Protein AF-A0A5B8VH97-F1 (afdb_monomer)

Organism: NCBI:txid496057

Sequence (215 aa):
MSYLKAANVSCYEQDWLDYIYRGSPEMQNTLTVADAFTDNMASQAASRGINLQYCMAMPRYFLQGLKYNNLTTIRTSDDRFKNNKWFKFLFTSQLAYETGTMPWSDVFKSTEMGNMVFSVLSAGPVGTGDAIGKENKGNILMAARKDGQIVRPDVPILPLDQSYLSMAAGDSKPVLGYTYTHTATGNITTDYLYAFCDDTHTVRDFSFKPTELGQ

Foldseek 3Di:
DVVCLVVVAQEDEDEPLVVVCVVDVCNVVPVCPSLCVVVVVLVVCVVSNHAYEYYPDDLVCLQSCLVHPRPAEYEQFDEEADPLTLVSQQASQVSQVVSRYQYDPHEYALVPLVLLVLRLLSQDDYHHPDDVPRHPPVSVVVQADPVGHGNGAPHHFHWDPVLVVCVVVVHQAWTKTKTWHADPVNPDIDIDIDTDGSDPPDDDDDDDDPVSVVD

Mean predicted aligned error: 4.23 Å

pLDDT: mean 93.39, std 6.73, range [61.75, 98.69]

Structure (mmCIF, N/CA/C/O backbone):
data_AF-A0A5B8VH97-F1
#
_entry.id   AF-A0A5B8VH97-F1
#
loop_
_atom_site.group_PDB
_atom_site.id
_atom_site.type_symbol
_atom_site.label_atom_id
_atom_site.label_alt_id
_atom_site.label_comp_id
_atom_site.label_asym_id
_atom_site.label_entity_id
_atom_site.label_seq_id
_atom_site.pdbx_PDB_ins_code
_atom_site.Cartn_x
_atom_site.Cartn_y
_atom_site.Cartn_z
_atom_site.occupancy
_atom_site.B_iso_or_equiv
_atom_site.auth_seq_id
_atom_site.auth_comp_id
_atom_site.auth_asym_id
_atom_site.auth_atom_id
_atom_site.pdbx_PDB_model_num
ATOM 1 N N . MET A 1 1 ? 12.585 -16.372 -11.529 1.00 93.06 1 MET A N 1
ATOM 2 C CA . MET A 1 1 ? 11.273 -16.841 -11.021 1.00 93.06 1 MET A CA 1
ATOM 3 C C . MET A 1 1 ? 11.175 -18.353 -10.785 1.00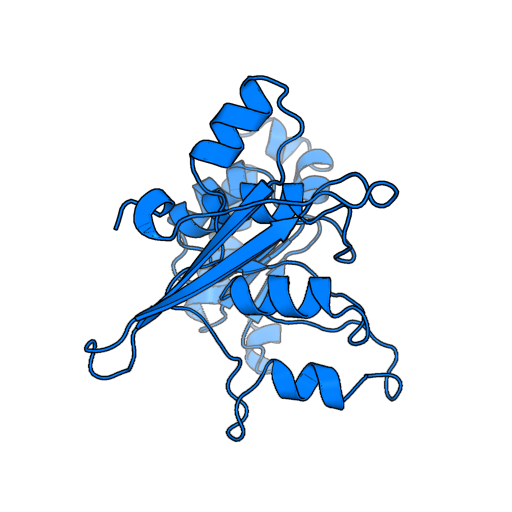 93.06 1 MET A C 1
ATOM 5 O O . MET A 1 1 ? 10.553 -18.729 -9.802 1.00 93.06 1 MET A O 1
ATOM 9 N N . SER A 1 2 ? 11.782 -19.240 -11.594 1.00 95.31 2 SER A N 1
ATOM 10 C CA . SER A 1 2 ? 11.697 -20.703 -11.356 1.00 95.31 2 SER A CA 1
ATOM 11 C C . SER A 1 2 ? 12.211 -21.143 -9.977 1.00 95.31 2 SER A C 1
ATOM 13 O O . SER A 1 2 ? 11.559 -21.949 -9.325 1.00 95.31 2 SER A O 1
ATOM 15 N N . TYR A 1 3 ? 13.321 -20.561 -9.506 1.00 96.94 3 TYR A N 1
ATOM 16 C CA . TYR A 1 3 ? 13.844 -20.794 -8.154 1.00 96.94 3 TYR A CA 1
ATOM 17 C C . TYR A 1 3 ? 12.820 -20.443 -7.061 1.00 96.94 3 TYR A C 1
ATOM 19 O O . TYR A 1 3 ? 12.531 -21.267 -6.202 1.00 96.94 3 TYR A O 1
ATOM 27 N N . LEU A 1 4 ? 12.204 -19.257 -7.144 1.00 97.31 4 LEU A N 1
ATOM 28 C CA . LEU A 1 4 ? 11.188 -18.816 -6.181 1.00 97.31 4 LEU A CA 1
ATOM 29 C C . LEU A 1 4 ? 9.974 -19.751 -6.172 1.00 97.31 4 LEU A C 1
ATOM 31 O O . LEU A 1 4 ? 9.477 -20.109 -5.108 1.00 97.31 4 LEU A O 1
ATOM 35 N N . LYS A 1 5 ? 9.535 -20.211 -7.351 1.00 96.50 5 LYS A N 1
ATOM 36 C CA . LYS A 1 5 ? 8.435 -21.175 -7.442 1.00 96.50 5 LYS A CA 1
ATOM 37 C C . LYS A 1 5 ? 8.788 -22.516 -6.798 1.00 96.50 5 LYS A C 1
ATOM 39 O O . LYS A 1 5 ? 7.967 -23.055 -6.066 1.00 96.50 5 LYS A O 1
ATOM 44 N N . ALA A 1 6 ? 9.991 -23.034 -7.045 1.00 97.88 6 ALA A N 1
ATOM 45 C CA . ALA A 1 6 ? 10.462 -24.273 -6.422 1.00 97.88 6 ALA A CA 1
ATOM 46 C C . ALA A 1 6 ? 10.550 -24.157 -4.888 1.00 97.88 6 ALA A C 1
ATOM 48 O O . ALA A 1 6 ? 10.342 -25.140 -4.186 1.00 97.88 6 ALA A O 1
ATOM 49 N N . ALA A 1 7 ? 10.794 -22.947 -4.376 1.00 97.94 7 ALA A N 1
ATOM 50 C CA . ALA A 1 7 ? 10.789 -22.628 -2.952 1.00 97.94 7 ALA A CA 1
ATOM 51 C C . ALA A 1 7 ? 9.390 -22.297 -2.380 1.00 97.94 7 ALA A C 1
ATOM 53 O O . ALA A 1 7 ? 9.296 -21.864 -1.236 1.00 97.94 7 ALA A O 1
ATOM 54 N N . ASN A 1 8 ? 8.307 -22.490 -3.144 1.00 97.69 8 ASN A N 1
ATOM 55 C CA . ASN A 1 8 ? 6.923 -22.192 -2.743 1.00 97.69 8 ASN A CA 1
ATOM 56 C C . ASN A 1 8 ? 6.663 -20.727 -2.343 1.00 97.69 8 ASN A C 1
ATOM 58 O O . ASN A 1 8 ? 5.776 -20.441 -1.540 1.00 97.69 8 ASN A O 1
ATOM 62 N N . VAL A 1 9 ? 7.403 -19.784 -2.926 1.00 97.69 9 VAL A N 1
ATOM 63 C CA . VAL A 1 9 ? 7.144 -18.352 -2.741 1.00 97.69 9 VAL A CA 1
ATOM 64 C C . VAL A 1 9 ? 5.799 -17.986 -3.375 1.00 97.69 9 VAL A C 1
ATOM 66 O O . VAL A 1 9 ? 5.568 -18.275 -4.550 1.00 97.69 9 VAL A O 1
ATOM 69 N N . SER A 1 10 ? 4.919 -17.342 -2.605 1.00 96.75 10 SER A N 1
ATOM 70 C CA . SER A 1 10 ? 3.595 -16.881 -3.053 1.00 96.75 10 SER A CA 1
ATOM 71 C C . SER A 1 10 ? 3.590 -15.429 -3.535 1.00 96.75 10 SER A C 1
ATOM 73 O O . SER A 1 10 ? 2.790 -15.070 -4.396 1.00 96.75 10 SER A O 1
ATOM 75 N N . CYS A 1 11 ? 4.491 -14.601 -3.005 1.00 97.56 11 CYS A N 1
ATOM 76 C CA . CYS A 1 11 ? 4.635 -13.195 -3.356 1.00 97.56 11 CYS A CA 1
ATOM 77 C C . CYS A 1 11 ? 6.118 -12.826 -3.461 1.00 97.56 11 CYS A C 1
ATOM 79 O O . CYS A 1 11 ? 6.921 -13.248 -2.628 1.00 97.56 11 CYS A O 1
ATOM 81 N N . TYR A 1 12 ? 6.475 -12.049 -4.478 1.00 97.81 12 TYR A N 1
ATOM 82 C CA . TYR A 1 12 ? 7.802 -11.472 -4.650 1.00 97.81 12 TYR A CA 1
ATOM 83 C C . TYR A 1 12 ? 7.724 -9.955 -4.513 1.00 97.81 12 TYR A C 1
ATOM 85 O O . TYR A 1 12 ? 7.032 -9.290 -5.285 1.00 97.81 12 TYR A O 1
ATOM 93 N N . GLU A 1 13 ? 8.458 -9.417 -3.544 1.00 97.31 13 GLU A N 1
ATOM 94 C CA . GLU A 1 13 ? 8.653 -7.980 -3.423 1.00 97.31 13 GLU A CA 1
ATOM 95 C C . GLU A 1 13 ? 9.841 -7.531 -4.272 1.00 97.31 13 GLU A C 1
ATOM 97 O O . GLU A 1 13 ? 10.965 -7.998 -4.079 1.00 97.31 13 GLU A O 1
ATOM 102 N N . GLN A 1 14 ? 9.590 -6.611 -5.203 1.00 97.88 14 GLN A N 1
ATOM 103 C CA . GLN A 1 14 ? 10.648 -5.884 -5.888 1.00 97.88 14 GLN A CA 1
ATOM 104 C C . GLN A 1 14 ? 10.911 -4.568 -5.162 1.00 97.88 14 GLN A C 1
ATOM 106 O O . GLN A 1 14 ? 10.104 -3.639 -5.222 1.00 97.88 14 GLN A O 1
ATOM 111 N N . ASP A 1 15 ? 12.074 -4.506 -4.528 1.00 96.00 15 ASP A N 1
ATOM 112 C CA . ASP A 1 15 ? 12.567 -3.346 -3.794 1.00 96.00 15 ASP A CA 1
ATOM 113 C C . ASP A 1 15 ? 13.398 -2.398 -4.679 1.00 96.00 15 ASP A C 1
ATOM 115 O O . ASP A 1 15 ? 13.777 -2.756 -5.800 1.00 96.00 15 ASP A O 1
ATOM 119 N N . TRP A 1 16 ? 13.685 -1.191 -4.180 1.00 96.44 16 TRP A N 1
ATOM 120 C CA . TRP A 1 16 ? 14.611 -0.219 -4.783 1.00 96.44 16 TRP A CA 1
ATOM 121 C C . TRP A 1 16 ? 14.2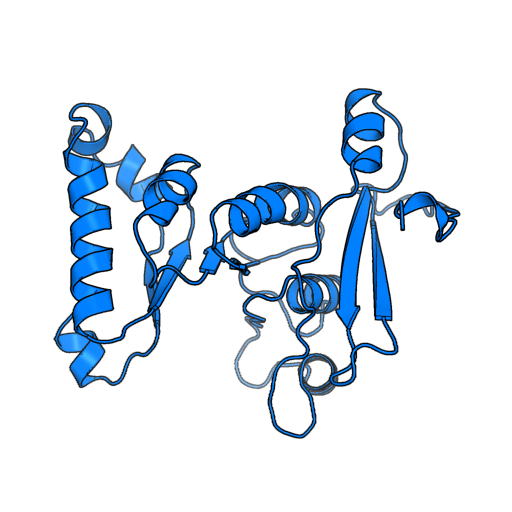60 0.204 -6.220 1.00 96.44 16 TRP A C 1
ATOM 123 O O . TRP A 1 16 ? 15.138 0.548 -7.015 1.00 96.44 16 TRP A O 1
ATOM 133 N N . LEU A 1 17 ? 12.977 0.191 -6.591 1.00 97.44 17 LEU A N 1
ATOM 134 C CA . LEU A 1 17 ? 12.551 0.495 -7.960 1.00 97.44 17 LEU A CA 1
ATOM 135 C C . LEU A 1 17 ? 12.966 1.894 -8.442 1.00 97.44 17 LEU A C 1
ATOM 137 O O . LEU A 1 17 ? 13.264 2.075 -9.627 1.00 97.44 17 LEU A O 1
ATOM 141 N N . ASP A 1 18 ? 12.989 2.891 -7.561 1.00 96.44 18 ASP A N 1
ATOM 142 C CA . ASP A 1 18 ? 13.469 4.234 -7.880 1.00 96.44 18 ASP A CA 1
ATOM 143 C C . ASP A 1 18 ? 14.994 4.280 -8.054 1.00 96.44 18 ASP A C 1
ATOM 145 O O . ASP A 1 18 ? 15.474 4.869 -9.024 1.00 96.44 18 ASP A O 1
ATOM 149 N N . TYR A 1 19 ? 15.758 3.629 -7.177 1.00 97.06 19 TYR A N 1
ATOM 150 C CA . TYR A 1 19 ? 17.214 3.537 -7.269 1.00 97.06 19 TYR A CA 1
ATOM 151 C C . TYR A 1 19 ? 17.657 2.791 -8.525 1.00 97.06 19 TYR A C 1
ATOM 153 O O . TYR A 1 19 ? 18.550 3.269 -9.221 1.00 97.06 19 TYR A O 1
ATOM 161 N N . ILE A 1 20 ? 17.016 1.666 -8.857 1.00 97.12 20 ILE A N 1
ATOM 162 C CA . ILE A 1 20 ? 17.296 0.906 -10.083 1.00 97.12 20 ILE A CA 1
ATOM 163 C C . ILE A 1 20 ? 17.074 1.798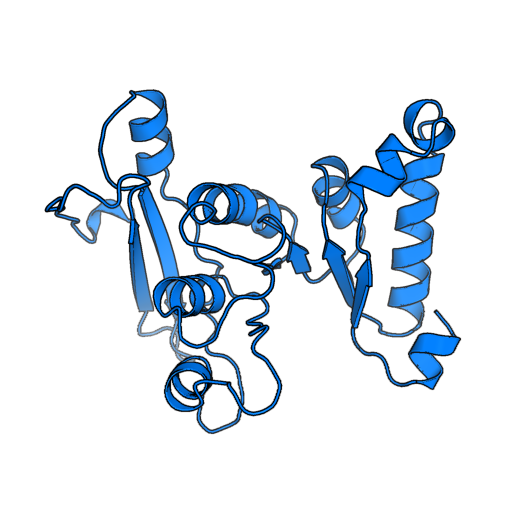 -11.307 1.00 97.12 20 ILE A C 1
ATOM 165 O O . ILE A 1 20 ? 17.935 1.862 -12.184 1.00 97.12 20 ILE A O 1
ATOM 169 N N . TYR A 1 21 ? 15.963 2.537 -11.347 1.00 96.75 21 TYR A N 1
ATOM 170 C CA . TYR A 1 21 ? 15.659 3.441 -12.455 1.00 96.75 21 TYR A CA 1
ATOM 171 C C . TYR A 1 21 ? 16.676 4.582 -12.570 1.00 96.75 21 TYR A C 1
ATOM 173 O O . TYR A 1 21 ? 17.245 4.817 -13.637 1.00 96.75 21 TYR A O 1
ATOM 181 N N . ARG A 1 22 ? 16.944 5.283 -11.460 1.00 96.25 22 ARG A N 1
ATOM 182 C CA . ARG A 1 22 ? 17.878 6.423 -11.415 1.00 96.25 22 ARG A CA 1
ATOM 183 C C . ARG A 1 22 ? 19.326 6.005 -11.670 1.00 96.25 22 ARG A C 1
ATOM 185 O O . ARG A 1 22 ? 20.090 6.790 -12.222 1.00 96.25 22 ARG A O 1
ATOM 192 N N . GLY A 1 23 ? 19.688 4.786 -11.283 1.00 96.75 23 GLY A N 1
ATOM 193 C CA . GLY A 1 23 ? 21.011 4.202 -11.478 1.00 96.75 23 GLY A CA 1
ATOM 194 C C . GLY A 1 23 ? 21.231 3.565 -12.851 1.00 96.75 23 GLY A C 1
ATOM 195 O O . GLY A 1 23 ? 22.363 3.196 -13.145 1.00 96.75 23 GLY A O 1
ATOM 196 N N . SER A 1 24 ? 20.192 3.448 -13.686 1.00 97.06 24 SER A N 1
ATOM 197 C CA . SER A 1 24 ? 20.270 2.830 -15.018 1.00 97.06 24 SER A CA 1
ATOM 198 C C . SER A 1 24 ? 20.047 3.880 -16.117 1.00 97.06 24 SER A C 1
ATOM 200 O O . SER A 1 24 ? 18.894 4.182 -16.444 1.00 97.06 24 SER A O 1
ATOM 202 N N . PRO A 1 25 ? 21.110 4.453 -16.715 1.00 96.31 25 PRO A N 1
ATOM 203 C CA . PRO A 1 25 ? 20.982 5.447 -17.782 1.00 96.31 25 PRO A CA 1
ATOM 204 C C . PRO A 1 25 ? 20.129 4.967 -18.962 1.00 96.31 25 PRO A C 1
ATOM 206 O O . PRO A 1 25 ? 19.366 5.742 -19.534 1.00 96.31 25 PRO A O 1
ATOM 209 N N . GLU A 1 26 ? 20.196 3.685 -19.314 1.00 96.94 26 GLU A N 1
ATOM 210 C CA . GLU A 1 26 ? 19.425 3.107 -20.415 1.00 96.94 26 GLU A CA 1
ATOM 211 C C . GLU A 1 26 ? 17.917 3.141 -20.143 1.00 96.94 26 GLU A C 1
ATOM 213 O O . GLU A 1 26 ? 17.146 3.416 -21.060 1.00 96.94 26 GLU A O 1
ATOM 218 N N . MET A 1 27 ? 17.487 2.935 -18.891 1.00 96.06 27 MET A N 1
ATOM 219 C CA . MET A 1 27 ? 16.074 3.048 -18.498 1.00 96.06 27 MET A CA 1
ATOM 220 C C . MET A 1 27 ? 15.545 4.478 -18.631 1.00 96.06 27 MET A C 1
ATOM 222 O O . MET A 1 27 ? 14.355 4.667 -18.869 1.00 96.06 27 MET A O 1
ATOM 226 N N . GLN A 1 28 ? 16.419 5.475 -18.481 1.00 93.25 28 GLN A N 1
ATOM 227 C CA . GLN A 1 28 ? 16.065 6.891 -18.590 1.00 93.25 28 GLN A CA 1
ATOM 228 C C . GLN A 1 28 ? 16.101 7.393 -20.036 1.00 93.25 28 GLN A C 1
ATOM 230 O O . GLN A 1 28 ? 15.312 8.261 -20.400 1.00 93.25 28 GLN A O 1
ATOM 235 N N . ASN A 1 29 ? 16.992 6.839 -20.861 1.00 95.44 29 ASN A N 1
ATOM 236 C CA . ASN A 1 29 ? 17.223 7.299 -22.232 1.00 95.44 29 ASN A CA 1
ATOM 237 C C . ASN A 1 29 ? 16.495 6.466 -23.297 1.00 95.44 29 ASN A C 1
ATOM 239 O O . ASN A 1 29 ? 16.386 6.901 -24.441 1.00 95.44 29 ASN A O 1
ATOM 243 N N . THR A 1 30 ? 15.998 5.277 -22.947 1.00 95.69 30 THR A N 1
ATOM 244 C CA . THR A 1 30 ? 15.314 4.375 -23.882 1.00 95.69 30 THR A CA 1
ATOM 245 C C . THR A 1 30 ? 13.951 3.971 -23.336 1.00 95.69 30 THR A C 1
ATOM 247 O O . THR A 1 30 ? 13.858 3.239 -22.351 1.00 95.69 30 THR A O 1
ATOM 250 N N . LEU A 1 31 ? 12.887 4.396 -24.026 1.00 88.94 31 LEU A N 1
ATOM 251 C CA . LEU A 1 31 ? 11.493 4.223 -23.590 1.00 88.94 31 LEU A CA 1
ATOM 252 C C . LEU A 1 31 ? 11.128 2.775 -23.224 1.00 88.94 31 LEU A C 1
ATOM 254 O O . LEU A 1 31 ? 10.356 2.548 -22.301 1.00 88.94 31 LEU A O 1
ATOM 258 N N . THR A 1 32 ? 11.686 1.791 -23.926 1.00 95.38 32 THR A N 1
ATOM 259 C CA . THR A 1 32 ? 11.288 0.383 -23.793 1.00 95.38 32 THR A CA 1
ATOM 260 C C . THR A 1 32 ? 12.039 -0.384 -22.709 1.00 95.38 32 THR A C 1
ATOM 262 O O . THR A 1 32 ? 11.584 -1.452 -22.308 1.00 95.38 32 THR A O 1
ATOM 265 N N . VAL A 1 33 ? 13.177 0.113 -22.213 1.00 97.19 33 VAL A N 1
ATOM 266 C CA . VAL A 1 33 ? 14.054 -0.675 -21.326 1.00 97.19 33 VAL A CA 1
ATOM 267 C C . VAL A 1 33 ? 13.441 -0.838 -19.935 1.00 97.19 33 VAL A C 1
ATOM 269 O O . VAL A 1 33 ? 13.391 -1.947 -19.402 1.00 97.19 33 VAL A O 1
ATOM 272 N N . ALA A 1 34 ? 12.926 0.248 -19.354 1.00 95.69 34 ALA A N 1
ATOM 273 C CA . ALA A 1 34 ? 12.286 0.206 -18.039 1.00 95.69 34 ALA A CA 1
ATOM 274 C C . ALA A 1 34 ? 10.967 -0.594 -18.054 1.00 95.69 34 ALA A C 1
ATOM 276 O O . ALA A 1 34 ? 10.623 -1.274 -17.082 1.00 95.69 34 ALA A O 1
ATOM 277 N N . ASP A 1 35 ? 10.244 -0.544 -19.172 1.00 96.12 35 ASP A N 1
ATOM 278 C CA . ASP A 1 35 ? 9.014 -1.310 -19.368 1.00 96.12 35 ASP A CA 1
ATOM 279 C C . ASP A 1 35 ? 9.322 -2.793 -19.535 1.00 96.12 35 ASP A C 1
ATOM 281 O O . ASP A 1 35 ? 8.718 -3.616 -18.858 1.00 96.12 35 ASP A O 1
ATOM 285 N N . ALA A 1 36 ? 10.332 -3.144 -20.335 1.00 97.88 36 ALA A N 1
ATOM 286 C CA . ALA A 1 36 ? 10.777 -4.525 -20.478 1.00 97.88 36 ALA A CA 1
ATOM 287 C C . ALA A 1 36 ? 11.215 -5.130 -19.135 1.00 97.88 36 ALA A C 1
ATOM 289 O O . ALA A 1 36 ? 10.950 -6.304 -18.882 1.00 97.88 36 ALA A O 1
ATOM 290 N N . PHE A 1 37 ? 11.858 -4.356 -18.256 1.00 97.31 37 PHE A N 1
ATOM 291 C CA . PHE A 1 37 ? 12.238 -4.823 -16.920 1.00 97.31 37 PHE A CA 1
ATOM 292 C C . PHE A 1 37 ? 11.020 -5.266 -16.092 1.00 97.31 37 PHE A C 1
ATOM 294 O O . PHE A 1 37 ? 10.990 -6.381 -15.565 1.00 97.31 37 PHE A O 1
ATOM 301 N N . THR A 1 38 ? 9.990 -4.423 -16.025 1.00 97.62 38 THR A N 1
ATOM 302 C CA . THR A 1 38 ? 8.777 -4.698 -15.239 1.00 97.62 38 THR A CA 1
ATOM 303 C C . THR A 1 38 ? 7.841 -5.700 -15.920 1.00 97.62 38 THR A C 1
ATOM 305 O O . THR A 1 38 ? 7.363 -6.621 -15.257 1.00 97.62 38 THR A O 1
ATOM 308 N N . ASP A 1 39 ? 7.677 -5.631 -17.245 1.00 98.50 39 ASP A N 1
ATOM 309 C CA . ASP A 1 39 ? 6.851 -6.555 -18.037 1.00 98.50 39 ASP A CA 1
ATOM 310 C C . ASP A 1 39 ? 7.373 -7.997 -17.939 1.00 98.50 39 ASP A C 1
ATOM 312 O O . ASP A 1 39 ? 6.606 -8.950 -17.750 1.00 98.50 39 ASP A O 1
ATOM 316 N N . ASN A 1 40 ? 8.694 -8.183 -18.025 1.00 98.25 40 ASN A N 1
ATOM 317 C CA . ASN A 1 40 ? 9.296 -9.507 -17.877 1.00 98.25 40 ASN A CA 1
ATOM 318 C C . ASN A 1 40 ? 9.140 -10.037 -16.448 1.00 98.25 40 ASN A C 1
ATOM 320 O O . ASN A 1 40 ? 8.844 -11.216 -16.258 1.00 98.25 40 ASN A O 1
ATOM 324 N N . MET A 1 41 ? 9.294 -9.188 -15.432 1.00 98.38 41 MET A N 1
ATOM 325 C CA . MET A 1 41 ? 9.091 -9.591 -14.041 1.00 98.38 41 MET A CA 1
ATOM 326 C C . MET A 1 41 ? 7.646 -10.030 -13.783 1.00 98.38 41 MET A C 1
ATOM 328 O O . MET A 1 41 ? 7.427 -11.127 -13.262 1.00 98.38 41 MET A O 1
ATOM 332 N N . ALA A 1 42 ? 6.674 -9.218 -14.206 1.00 98.56 42 ALA A N 1
ATOM 333 C CA . ALA A 1 42 ? 5.250 -9.495 -14.061 1.00 98.56 42 ALA A CA 1
ATOM 334 C C . ALA A 1 42 ? 4.835 -10.773 -14.790 1.00 98.56 42 ALA A C 1
ATOM 336 O O . ALA A 1 42 ? 4.273 -11.672 -14.165 1.00 98.56 42 ALA A O 1
ATOM 337 N N . SER A 1 43 ? 5.192 -10.922 -16.069 1.00 98.50 43 SER A N 1
ATOM 338 C CA . SER A 1 43 ? 4.847 -12.114 -16.859 1.00 98.50 43 SER A CA 1
ATOM 339 C C . SER A 1 43 ? 5.475 -13.404 -16.310 1.00 98.50 43 SER A C 1
ATOM 341 O O . SER A 1 43 ? 4.821 -14.453 -16.236 1.00 98.50 43 SER A O 1
ATOM 343 N N . GLN A 1 44 ? 6.734 -13.357 -15.862 1.00 98.19 44 GLN A N 1
ATOM 344 C CA . GLN A 1 44 ? 7.407 -14.528 -15.293 1.00 98.19 44 GLN A CA 1
ATOM 345 C C . GLN A 1 44 ? 6.860 -14.911 -13.912 1.00 98.19 44 GLN A C 1
ATOM 347 O O . GLN A 1 44 ? 6.842 -16.102 -13.583 1.00 98.19 44 GLN A O 1
ATOM 352 N N . ALA A 1 45 ? 6.428 -13.938 -13.110 1.00 98.50 45 ALA A N 1
ATOM 353 C CA . ALA A 1 45 ? 5.760 -14.189 -11.837 1.00 98.50 45 ALA A CA 1
ATOM 354 C C . ALA A 1 45 ? 4.339 -14.746 -12.060 1.00 98.50 45 ALA A C 1
ATOM 356 O O . ALA A 1 45 ? 4.002 -15.802 -11.519 1.00 98.50 45 ALA A O 1
ATOM 357 N N . ALA A 1 46 ? 3.556 -14.125 -12.948 1.00 98.38 46 ALA A N 1
ATOM 358 C CA . ALA A 1 46 ? 2.186 -14.524 -13.272 1.00 98.38 46 ALA A CA 1
ATOM 359 C C . ALA A 1 46 ? 2.108 -15.964 -13.799 1.00 98.38 46 ALA A C 1
ATOM 361 O O . ALA A 1 46 ? 1.333 -16.768 -13.286 1.00 98.38 46 ALA A O 1
ATOM 362 N N . SER A 1 47 ? 2.980 -16.336 -14.746 1.00 98.06 47 SER A N 1
ATOM 363 C CA . SER A 1 47 ? 3.058 -17.706 -15.296 1.00 98.06 47 SER A CA 1
ATOM 364 C C . SER A 1 47 ? 3.369 -18.793 -14.257 1.00 98.06 47 SER A C 1
ATOM 366 O O . SER A 1 47 ? 3.259 -19.981 -14.551 1.00 98.06 47 SER A O 1
ATOM 368 N N . ARG A 1 48 ? 3.763 -18.410 -13.037 1.00 97.75 48 ARG A N 1
ATOM 369 C CA . ARG A 1 48 ? 4.071 -19.319 -11.924 1.00 97.75 48 ARG A CA 1
ATOM 370 C C . ARG A 1 48 ? 3.124 -19.149 -10.733 1.00 97.75 48 ARG A C 1
ATOM 372 O O . ARG A 1 48 ? 3.317 -19.823 -9.716 1.00 97.75 48 ARG A O 1
ATOM 379 N N . GLY A 1 49 ? 2.104 -18.299 -10.860 1.00 97.62 49 GLY A N 1
ATOM 380 C CA . GLY A 1 49 ? 1.168 -17.981 -9.783 1.00 97.62 49 GLY A CA 1
ATOM 381 C C . GLY A 1 49 ? 1.847 -17.284 -8.605 1.00 97.62 49 GLY A C 1
ATOM 382 O O . GLY A 1 49 ? 1.583 -17.643 -7.463 1.00 97.62 49 GLY A O 1
ATOM 383 N N . ILE A 1 50 ? 2.780 -16.370 -8.889 1.00 98.56 50 ILE A N 1
ATOM 384 C CA . ILE A 1 50 ? 3.461 -15.541 -7.891 1.00 98.56 50 ILE A CA 1
ATOM 385 C C . ILE A 1 50 ? 2.905 -14.118 -7.999 1.00 98.56 50 ILE A C 1
ATOM 387 O O . ILE A 1 50 ? 2.944 -13.509 -9.075 1.00 98.56 50 ILE A O 1
ATOM 391 N N . ASN A 1 51 ? 2.403 -13.601 -6.880 1.00 98.44 51 ASN A N 1
ATOM 392 C CA . ASN A 1 51 ? 1.990 -12.207 -6.757 1.00 98.44 51 ASN A CA 1
ATOM 393 C C . ASN A 1 51 ? 3.215 -11.292 -6.666 1.00 98.44 51 ASN A C 1
ATOM 395 O O . ASN A 1 51 ? 4.300 -11.717 -6.268 1.00 98.44 51 ASN A O 1
ATOM 399 N N . LEU A 1 52 ? 3.043 -10.030 -7.025 1.00 98.69 52 LEU A N 1
ATOM 400 C CA . LEU A 1 52 ? 4.054 -8.998 -6.901 1.00 98.69 52 LEU A CA 1
ATOM 401 C C . LEU A 1 52 ? 3.647 -7.976 -5.846 1.00 98.69 52 LEU A C 1
ATOM 403 O O . LEU A 1 52 ? 2.484 -7.573 -5.756 1.00 98.69 52 LEU A O 1
ATOM 407 N N . GLN A 1 53 ? 4.659 -7.534 -5.111 1.00 98.25 53 GLN A N 1
ATOM 408 C CA . GLN A 1 53 ? 4.639 -6.342 -4.283 1.00 98.25 53 GLN A CA 1
ATOM 409 C C . GLN A 1 53 ? 5.718 -5.392 -4.799 1.00 98.25 53 GLN A C 1
ATOM 411 O O . GLN A 1 53 ? 6.858 -5.804 -4.999 1.00 98.25 53 GLN A O 1
ATOM 416 N N . TYR A 1 54 ? 5.387 -4.130 -5.037 1.00 98.44 54 TYR A N 1
ATOM 417 C CA . TYR A 1 54 ? 6.372 -3.131 -5.458 1.00 98.44 54 TYR A CA 1
ATOM 418 C C . TYR A 1 54 ? 6.751 -2.202 -4.321 1.00 98.44 54 TYR A C 1
ATOM 420 O O . TYR A 1 54 ? 5.916 -1.817 -3.507 1.00 98.44 54 TYR A O 1
ATOM 428 N N . CYS A 1 55 ? 8.020 -1.823 -4.284 1.00 97.25 55 CYS A N 1
ATOM 429 C CA . CYS A 1 55 ? 8.602 -1.075 -3.191 1.00 97.25 55 CYS A CA 1
ATOM 430 C C . CYS A 1 55 ? 9.558 -0.006 -3.741 1.00 97.25 55 CYS A C 1
ATOM 432 O O . CYS A 1 55 ? 10.178 -0.174 -4.793 1.00 97.25 55 CYS A O 1
ATOM 434 N N . MET A 1 56 ? 9.562 1.163 -3.093 1.00 96.81 56 MET A N 1
ATOM 435 C CA . MET A 1 56 ? 10.171 2.403 -3.607 1.00 96.81 56 MET A CA 1
ATOM 436 C C . MET A 1 56 ? 9.690 2.791 -5.019 1.00 96.81 56 MET A C 1
ATOM 438 O O . MET A 1 56 ? 10.457 3.230 -5.875 1.00 96.81 56 MET A O 1
ATOM 442 N N . ALA A 1 57 ? 8.400 2.604 -5.297 1.00 96.44 57 ALA A N 1
ATOM 443 C CA . ALA A 1 57 ? 7.844 2.852 -6.617 1.00 96.44 57 ALA A CA 1
ATOM 444 C C . ALA A 1 57 ? 7.699 4.356 -6.933 1.00 96.44 57 ALA A C 1
ATOM 446 O O . ALA A 1 57 ? 7.027 5.109 -6.233 1.00 96.44 57 ALA A O 1
ATOM 447 N N . MET A 1 58 ? 8.273 4.787 -8.055 1.00 95.62 58 MET A N 1
ATOM 448 C CA . MET A 1 58 ? 7.918 6.025 -8.758 1.00 95.62 58 MET A CA 1
ATOM 449 C C . MET A 1 58 ? 6.522 5.937 -9.421 1.00 95.62 58 MET A C 1
ATOM 451 O O . MET A 1 58 ? 6.096 4.834 -9.769 1.00 95.62 58 MET A O 1
ATOM 455 N N . PRO A 1 59 ? 5.852 7.073 -9.729 1.00 95.50 59 PRO A N 1
ATOM 456 C CA . PRO A 1 59 ? 4.521 7.096 -10.359 1.00 95.50 59 PRO A CA 1
ATOM 457 C C . PRO A 1 59 ? 4.379 6.232 -11.619 1.00 95.50 59 PRO A C 1
ATOM 459 O O . PRO A 1 59 ? 3.336 5.628 -11.849 1.00 95.50 59 PRO A O 1
ATOM 462 N N . ARG A 1 60 ? 5.451 6.097 -12.411 1.00 94.94 60 ARG A N 1
ATOM 463 C CA . ARG A 1 60 ? 5.458 5.243 -13.608 1.00 94.94 60 ARG A CA 1
ATOM 464 C C . ARG A 1 60 ? 5.105 3.781 -13.316 1.00 94.94 60 ARG A C 1
ATOM 466 O O . ARG A 1 60 ? 4.499 3.136 -14.158 1.00 94.94 60 ARG A O 1
ATOM 473 N N . TYR A 1 61 ? 5.464 3.260 -12.143 1.00 97.31 61 TYR A N 1
ATOM 474 C CA . TYR A 1 61 ? 5.204 1.863 -11.791 1.00 97.31 61 TYR A CA 1
ATOM 475 C C . TYR A 1 61 ? 3.758 1.625 -11.357 1.00 97.31 61 TYR A C 1
ATOM 477 O O . TYR A 1 61 ? 3.253 0.532 -11.580 1.00 97.31 61 TYR A O 1
ATOM 485 N N . PHE A 1 62 ? 3.080 2.643 -10.816 1.00 97.75 62 PHE A N 1
ATOM 486 C CA . PHE A 1 62 ? 1.633 2.597 -10.585 1.00 97.75 62 PHE A CA 1
ATOM 487 C C . PHE A 1 62 ? 0.895 2.500 -11.926 1.00 97.75 62 PHE A C 1
ATOM 489 O O . PHE A 1 62 ? 0.074 1.614 -12.129 1.00 97.75 62 PHE A O 1
ATOM 496 N N . LEU A 1 63 ? 1.265 3.356 -12.887 1.00 97.00 63 LEU A N 1
ATOM 497 C CA . LEU A 1 63 ? 0.654 3.371 -14.221 1.00 97.00 63 LEU A CA 1
ATOM 498 C C . LEU A 1 63 ? 0.948 2.095 -15.017 1.00 97.00 63 LEU A C 1
ATOM 500 O O . LEU A 1 63 ? 0.043 1.508 -15.600 1.00 97.00 63 LEU A O 1
ATOM 504 N N . GLN A 1 64 ? 2.200 1.638 -15.025 1.00 96.38 64 GLN A N 1
ATOM 505 C CA . GLN A 1 64 ? 2.572 0.387 -15.684 1.00 96.38 64 GLN A CA 1
ATOM 506 C C . GLN A 1 64 ? 1.894 -0.821 -15.014 1.00 96.38 64 GLN A C 1
ATOM 508 O O . GLN A 1 64 ? 1.507 -1.769 -15.697 1.00 96.38 64 GLN A O 1
ATOM 513 N N . GLY A 1 65 ? 1.710 -0.760 -13.691 1.00 96.94 65 GLY A N 1
ATOM 514 C CA . GLY A 1 65 ? 1.044 -1.771 -12.874 1.00 96.94 65 GLY A CA 1
ATOM 515 C C . GLY A 1 65 ? -0.367 -2.129 -13.337 1.00 96.94 65 GLY A C 1
ATOM 516 O O . GLY A 1 65 ? -0.760 -3.284 -13.203 1.00 96.94 65 GLY A O 1
ATOM 517 N N . LEU A 1 66 ? -1.075 -1.200 -13.994 1.00 97.06 66 LEU A N 1
ATOM 518 C CA . LEU A 1 66 ? -2.385 -1.441 -14.619 1.00 97.06 66 LEU A CA 1
ATOM 519 C C . LEU A 1 66 ? -2.377 -2.601 -15.630 1.00 97.06 66 LEU A C 1
ATOM 521 O O . LEU A 1 66 ? -3.418 -3.186 -15.919 1.00 97.06 66 LEU A O 1
ATOM 525 N N . LYS A 1 67 ? -1.210 -2.945 -16.185 1.00 97.44 67 LYS A N 1
ATOM 526 C CA . LYS A 1 67 ? -1.041 -4.074 -17.110 1.00 97.44 67 LYS A CA 1
ATOM 527 C C . LYS A 1 67 ? -0.934 -5.426 -16.389 1.00 97.44 67 LYS A C 1
ATOM 529 O O . LYS A 1 67 ? -0.918 -6.459 -17.060 1.00 97.44 67 LYS A O 1
ATOM 534 N N . TYR A 1 68 ? -0.789 -5.451 -15.060 1.00 97.94 68 TYR A N 1
ATOM 535 C CA . TYR A 1 68 ? -0.349 -6.623 -14.298 1.00 97.94 68 TYR A CA 1
ATOM 536 C C . TYR A 1 68 ? -1.381 -7.063 -13.255 1.00 97.94 68 TYR A C 1
ATOM 538 O O . TYR A 1 68 ? -1.344 -6.642 -12.103 1.00 97.94 68 TYR A O 1
ATOM 546 N N . ASN A 1 69 ? -2.228 -8.031 -13.605 1.00 97.06 69 ASN A N 1
ATOM 547 C CA . ASN A 1 69 ? -3.212 -8.592 -12.666 1.00 97.06 69 ASN A CA 1
ATOM 548 C C . ASN A 1 69 ? -2.590 -9.258 -11.424 1.00 97.06 69 ASN A C 1
ATOM 550 O O . ASN A 1 69 ? -3.286 -9.504 -10.444 1.00 97.06 69 ASN A O 1
ATOM 554 N N . ASN A 1 70 ? -1.301 -9.610 -11.471 1.00 98.12 70 ASN A N 1
ATOM 555 C CA . ASN A 1 70 ? -0.587 -10.201 -10.345 1.00 98.12 70 ASN A CA 1
ATOM 556 C C . ASN A 1 70 ? 0.205 -9.179 -9.518 1.00 98.12 70 ASN A C 1
ATOM 558 O O . ASN A 1 70 ? 0.826 -9.590 -8.544 1.00 98.12 70 ASN A O 1
ATOM 562 N N . LEU A 1 71 ? 0.206 -7.885 -9.860 1.00 98.56 71 LEU A N 1
ATOM 563 C CA . LEU A 1 71 ? 0.696 -6.844 -8.958 1.00 98.56 71 LEU A CA 1
ATOM 564 C C . LEU A 1 71 ? -0.397 -6.534 -7.940 1.00 98.56 71 LEU A C 1
ATOM 566 O O . LEU A 1 71 ? -1.355 -5.834 -8.233 1.00 98.56 71 LEU A O 1
ATOM 570 N N . THR A 1 72 ? -0.272 -7.101 -6.743 1.00 97.75 72 THR A N 1
ATOM 571 C CA . THR A 1 72 ? -1.334 -7.031 -5.734 1.00 97.75 72 THR A CA 1
ATOM 572 C C . THR A 1 72 ? -1.164 -5.857 -4.784 1.00 97.75 72 THR A C 1
ATOM 574 O O . THR A 1 72 ? -2.154 -5.339 -4.269 1.00 97.75 72 THR A O 1
ATOM 577 N N . THR A 1 73 ? 0.079 -5.450 -4.519 1.00 98.06 73 THR A N 1
ATOM 578 C CA . THR A 1 73 ? 0.394 -4.420 -3.525 1.00 98.06 73 THR A CA 1
ATOM 579 C C . THR A 1 73 ? 1.532 -3.515 -3.980 1.00 98.06 73 THR A C 1
ATOM 581 O O . THR A 1 73 ? 2.429 -3.923 -4.720 1.00 98.06 73 THR A O 1
ATOM 584 N N . ILE A 1 74 ? 1.514 -2.268 -3.518 1.00 98.50 74 ILE A N 1
ATOM 585 C CA . ILE A 1 74 ? 2.570 -1.292 -3.791 1.00 98.50 74 ILE A CA 1
ATOM 586 C C . ILE A 1 74 ? 2.816 -0.436 -2.558 1.00 98.50 74 ILE A C 1
ATOM 588 O O . ILE A 1 74 ? 1.879 -0.019 -1.878 1.00 98.50 74 ILE A O 1
ATOM 592 N N . ARG A 1 75 ? 4.082 -0.181 -2.239 1.00 97.88 75 ARG A N 1
ATOM 593 C CA . ARG A 1 75 ? 4.443 0.620 -1.078 1.00 97.88 75 ARG A CA 1
ATOM 594 C C . ARG A 1 75 ? 4.077 2.081 -1.315 1.00 97.88 75 ARG A C 1
ATOM 596 O O . ARG A 1 75 ? 4.543 2.686 -2.278 1.00 97.88 75 ARG A O 1
ATOM 603 N N . THR A 1 76 ? 3.282 2.653 -0.419 1.00 97.38 76 THR A N 1
ATOM 604 C CA . THR A 1 76 ? 2.772 4.033 -0.520 1.00 97.38 76 THR A CA 1
ATOM 605 C C . THR A 1 76 ? 3.396 4.975 0.510 1.00 97.38 76 THR A C 1
ATOM 607 O O . THR A 1 76 ? 3.075 6.159 0.562 1.00 97.38 76 THR A O 1
ATOM 610 N N . SER A 1 77 ? 4.339 4.474 1.312 1.00 95.44 77 SER A N 1
ATOM 611 C CA . SER A 1 77 ? 5.130 5.252 2.269 1.00 95.44 77 SER A CA 1
ATOM 612 C C . SER A 1 77 ? 6.643 5.035 2.068 1.00 95.44 77 SER A C 1
ATOM 614 O O . SER A 1 77 ? 7.068 4.349 1.136 1.00 95.44 77 SER A O 1
ATOM 616 N N . ASP A 1 78 ? 7.465 5.660 2.911 1.00 93.31 78 ASP A N 1
ATOM 617 C CA . ASP A 1 78 ? 8.919 5.454 2.951 1.00 93.31 78 ASP A CA 1
ATOM 618 C C . ASP A 1 78 ? 9.334 4.406 3.983 1.00 93.31 78 ASP A C 1
ATOM 620 O O . ASP A 1 78 ? 8.637 4.207 4.979 1.00 93.31 78 ASP A O 1
ATOM 624 N N . ASP A 1 79 ? 10.547 3.878 3.831 1.00 94.81 79 ASP A N 1
ATOM 625 C CA . ASP A 1 79 ? 11.153 2.826 4.655 1.00 94.81 79 ASP A CA 1
ATOM 626 C C . ASP A 1 79 ? 10.960 3.022 6.158 1.00 94.81 79 ASP A C 1
ATOM 628 O O . ASP A 1 79 ? 11.372 4.048 6.710 1.00 94.81 79 ASP A O 1
ATOM 632 N N . ARG A 1 80 ? 10.402 2.020 6.837 1.00 95.88 80 ARG A N 1
ATOM 633 C CA . ARG A 1 80 ? 9.949 2.036 8.230 1.00 95.88 80 ARG A CA 1
ATOM 634 C C . ARG A 1 80 ? 8.797 3.017 8.442 1.00 95.88 80 ARG A C 1
ATOM 636 O O . ARG A 1 80 ? 9.011 4.215 8.662 1.00 95.88 80 ARG A O 1
ATOM 643 N N . PHE A 1 81 ? 7.573 2.504 8.466 1.00 97.19 81 PHE A N 1
ATOM 644 C CA . PHE A 1 81 ? 6.368 3.316 8.595 1.00 97.19 81 PHE A CA 1
ATOM 645 C C . PHE A 1 81 ? 6.277 4.000 9.964 1.00 97.19 81 PHE A C 1
ATOM 647 O O . PHE A 1 81 ? 6.458 3.349 10.984 1.00 97.19 81 PHE A O 1
ATOM 654 N N . LYS A 1 82 ? 6.043 5.314 10.004 1.00 95.06 82 LYS A N 1
ATOM 655 C CA . LYS A 1 82 ? 6.037 6.151 11.218 1.00 95.06 82 LYS A CA 1
ATOM 656 C C . LYS A 1 82 ? 4.971 7.238 11.093 1.00 95.06 82 LYS A C 1
ATOM 658 O O . LYS A 1 82 ? 4.564 7.564 9.981 1.00 95.06 82 LYS A O 1
ATOM 663 N N . ASN A 1 83 ? 4.606 7.864 12.212 1.00 91.94 83 ASN A N 1
ATOM 664 C CA . ASN A 1 83 ? 3.572 8.904 12.251 1.00 91.94 83 ASN A CA 1
ATOM 665 C C . ASN A 1 83 ? 3.828 10.062 11.277 1.00 91.94 83 ASN A C 1
ATOM 667 O O . ASN A 1 83 ? 2.920 10.489 10.576 1.00 91.94 83 ASN A O 1
ATOM 671 N N . ASN A 1 84 ? 5.083 10.494 11.130 1.00 92.38 84 ASN A N 1
ATOM 672 C CA . ASN A 1 84 ? 5.469 11.548 10.184 1.00 92.38 84 ASN A CA 1
ATOM 673 C C . ASN A 1 84 ? 5.355 11.148 8.696 1.00 92.38 84 ASN A C 1
ATOM 675 O O . ASN A 1 84 ? 5.779 11.897 7.822 1.00 92.38 84 ASN A O 1
ATOM 679 N N . LYS A 1 85 ? 4.846 9.948 8.395 1.00 94.88 85 LYS A N 1
ATOM 680 C CA . LYS A 1 85 ? 4.608 9.435 7.038 1.00 94.88 85 LYS A CA 1
ATOM 681 C C . LYS A 1 85 ? 3.136 9.172 6.759 1.00 94.88 85 LYS A C 1
ATOM 683 O O . LYS A 1 85 ? 2.812 8.767 5.646 1.00 94.88 85 LYS A O 1
ATOM 688 N N . TRP A 1 86 ? 2.251 9.388 7.734 1.00 95.25 86 TRP A N 1
ATOM 689 C CA . TRP A 1 86 ? 0.818 9.145 7.576 1.00 95.25 86 TRP A CA 1
ATOM 690 C C . TRP A 1 86 ? 0.220 9.972 6.440 1.00 95.25 86 TRP A C 1
ATOM 692 O O . TRP A 1 86 ? -0.544 9.427 5.651 1.00 95.25 86 TRP A O 1
ATOM 702 N N . PHE A 1 87 ? 0.653 11.228 6.277 1.00 93.44 87 PHE A N 1
ATOM 703 C CA . PHE A 1 87 ? 0.280 12.054 5.125 1.00 93.44 87 PHE A CA 1
ATOM 704 C C . PHE A 1 87 ? 0.653 11.372 3.810 1.00 93.44 87 PHE A C 1
ATOM 706 O O . PHE A 1 87 ? -0.218 11.023 3.017 1.00 93.44 87 PHE A O 1
ATOM 713 N N . LYS A 1 88 ? 1.949 11.123 3.592 1.00 93.88 88 LYS A N 1
ATOM 714 C CA . LYS A 1 88 ? 2.438 10.505 2.354 1.00 93.88 88 LYS A CA 1
ATOM 715 C C . LYS A 1 88 ? 1.729 9.183 2.058 1.00 93.88 88 LYS A C 1
ATOM 717 O O . LYS A 1 88 ? 1.309 8.972 0.923 1.00 93.88 88 LYS A O 1
ATOM 722 N N . PHE A 1 89 ? 1.563 8.345 3.079 1.00 96.81 89 PHE A N 1
ATOM 723 C CA . PHE A 1 89 ? 0.850 7.081 2.970 1.00 96.81 89 PHE A CA 1
ATOM 724 C C . PHE A 1 89 ? -0.595 7.274 2.519 1.00 96.81 89 PHE A C 1
ATOM 726 O O . PHE A 1 89 ? -0.982 6.691 1.516 1.00 96.81 89 PHE A O 1
ATOM 733 N N . LEU A 1 90 ? -1.380 8.103 3.213 1.00 96.75 90 LEU A N 1
ATOM 734 C CA . LEU A 1 90 ? -2.803 8.286 2.921 1.00 96.75 90 LEU A CA 1
ATOM 735 C C . LEU A 1 90 ? -3.028 8.781 1.487 1.00 96.75 90 LEU A C 1
ATOM 737 O O . LEU A 1 90 ? -3.784 8.177 0.732 1.00 96.75 90 LEU A O 1
ATOM 741 N N . PHE A 1 91 ? -2.319 9.836 1.085 1.00 95.62 91 PHE A N 1
ATOM 742 C CA . PHE A 1 91 ? -2.491 10.439 -0.238 1.00 95.62 91 PHE A CA 1
ATOM 743 C C . PHE A 1 91 ? -1.980 9.541 -1.373 1.00 95.62 91 PHE A C 1
ATOM 745 O O . PHE A 1 91 ? -2.585 9.484 -2.441 1.00 95.62 91 PHE A O 1
ATOM 752 N N . THR A 1 92 ? -0.897 8.793 -1.151 1.00 97.06 92 THR A N 1
ATOM 753 C CA . THR A 1 92 ? -0.382 7.854 -2.163 1.00 97.06 92 THR A CA 1
ATOM 754 C C . THR A 1 92 ? -1.230 6.576 -2.232 1.00 97.06 92 THR A C 1
ATOM 756 O O . THR A 1 92 ? -1.315 5.958 -3.292 1.00 97.06 92 THR A O 1
ATOM 759 N N . SER A 1 93 ? -1.910 6.195 -1.144 1.00 97.81 93 SER A N 1
ATOM 760 C CA . SER A 1 93 ? -2.850 5.063 -1.120 1.00 97.81 93 SER A CA 1
ATOM 761 C C . SER A 1 93 ? -4.025 5.242 -2.070 1.00 97.81 93 SER A C 1
ATOM 763 O O . SER A 1 93 ? -4.454 4.256 -2.664 1.00 97.81 93 SER A O 1
ATOM 765 N N . GLN A 1 94 ? -4.481 6.478 -2.296 1.00 97.00 94 GLN A N 1
ATOM 766 C CA . GLN A 1 94 ? -5.487 6.741 -3.325 1.00 97.00 94 GLN A CA 1
ATOM 767 C C . GLN A 1 94 ? -4.966 6.361 -4.708 1.00 97.00 94 GLN A C 1
ATOM 769 O O . GLN A 1 94 ? -5.618 5.606 -5.417 1.00 97.00 94 GLN A O 1
ATOM 774 N N . LEU A 1 95 ? -3.747 6.775 -5.064 1.00 96.75 95 LEU A N 1
ATOM 775 C CA . LEU A 1 95 ? -3.164 6.391 -6.349 1.00 96.75 95 LEU A CA 1
ATOM 776 C C . LEU A 1 95 ? -2.991 4.871 -6.476 1.00 96.75 95 LEU A C 1
ATOM 778 O O . LEU A 1 95 ? -3.260 4.331 -7.544 1.00 96.75 95 LEU A O 1
ATOM 782 N N . ALA A 1 96 ? -2.564 4.178 -5.414 1.00 97.88 96 ALA A N 1
ATOM 783 C CA . ALA A 1 96 ? -2.464 2.716 -5.417 1.00 97.88 96 ALA A CA 1
ATOM 784 C C . ALA A 1 96 ? -3.818 2.067 -5.731 1.00 97.88 96 ALA A C 1
ATOM 786 O O . ALA A 1 96 ? -3.912 1.260 -6.660 1.00 97.88 96 ALA A O 1
ATOM 787 N N . TYR A 1 97 ? -4.857 2.478 -5.000 1.00 97.56 97 TYR A N 1
ATOM 788 C CA . TYR A 1 97 ? -6.202 1.927 -5.115 1.00 97.56 97 TYR A CA 1
ATOM 789 C C . TYR A 1 97 ? -6.804 2.152 -6.502 1.00 97.56 97 TYR A C 1
ATOM 791 O O . TYR A 1 97 ? -7.227 1.198 -7.152 1.00 97.56 97 TYR A O 1
ATOM 799 N N . GLU A 1 98 ? -6.746 3.392 -6.995 1.00 96.00 98 GLU A N 1
ATOM 800 C CA . GLU A 1 98 ? -7.259 3.765 -8.319 1.00 96.00 98 GLU A CA 1
ATOM 801 C C . GLU A 1 98 ? -6.470 3.111 -9.466 1.00 96.00 98 GLU A C 1
ATOM 803 O O . GLU A 1 98 ? -6.962 3.012 -10.589 1.00 96.00 98 GLU A O 1
ATOM 808 N N . THR A 1 99 ? -5.249 2.629 -9.200 1.00 96.06 99 THR A N 1
ATOM 809 C CA . THR A 1 99 ? -4.441 1.864 -10.167 1.00 96.06 99 THR A CA 1
ATOM 810 C C . THR A 1 99 ? -4.515 0.347 -9.964 1.00 96.06 99 THR A C 1
ATOM 812 O O . THR A 1 99 ? -3.752 -0.400 -10.573 1.00 96.06 99 THR A O 1
ATOM 815 N N . GLY A 1 100 ? -5.465 -0.131 -9.152 1.00 95.12 100 GLY A N 1
ATOM 816 C CA . GLY A 1 100 ? -5.779 -1.555 -8.997 1.00 95.12 100 GLY A CA 1
ATOM 817 C C . GLY A 1 100 ? -4.875 -2.319 -8.028 1.00 95.12 100 GLY A C 1
ATOM 818 O O . GLY A 1 100 ? -4.933 -3.546 -7.980 1.00 95.12 100 GLY A O 1
ATOM 819 N N . THR A 1 101 ? -4.064 -1.621 -7.233 1.00 97.12 101 THR A N 1
ATOM 820 C CA . THR A 1 101 ? -3.163 -2.223 -6.237 1.00 97.12 101 THR A CA 1
ATOM 821 C C . THR A 1 101 ? -3.578 -1.834 -4.823 1.00 97.12 101 THR A C 1
ATOM 823 O O . THR A 1 101 ? -4.092 -0.743 -4.588 1.00 97.12 101 THR A O 1
ATOM 826 N N . MET A 1 102 ? -3.361 -2.711 -3.842 1.00 97.44 102 MET A N 1
ATOM 827 C CA . MET A 1 102 ? -3.591 -2.341 -2.443 1.00 97.44 102 MET A CA 1
ATOM 828 C C . MET A 1 102 ? -2.365 -1.617 -1.865 1.00 97.44 102 MET A C 1
ATOM 830 O O . MET A 1 102 ? -1.225 -2.015 -2.138 1.00 97.44 102 MET A O 1
ATOM 834 N N . PRO A 1 103 ? -2.562 -0.570 -1.050 1.00 97.88 103 PRO A N 1
ATOM 835 C CA . PRO A 1 103 ? -1.454 0.151 -0.442 1.00 97.88 103 PRO A CA 1
ATOM 836 C C . PRO A 1 103 ? -0.705 -0.711 0.578 1.00 97.88 103 PRO A C 1
ATOM 838 O O . PRO A 1 103 ? -1.297 -1.421 1.387 1.00 97.88 103 PRO A O 1
ATOM 841 N N . TRP A 1 104 ? 0.621 -0.618 0.565 1.00 97.38 104 TRP A N 1
ATOM 842 C CA . TRP A 1 104 ? 1.509 -1.233 1.545 1.00 97.38 104 TRP A CA 1
ATOM 843 C C . TRP A 1 104 ? 2.250 -0.142 2.326 1.00 97.38 104 TRP A C 1
ATOM 845 O O . TRP A 1 104 ? 2.911 0.724 1.751 1.00 97.38 104 TRP A O 1
ATOM 855 N N . SER A 1 105 ? 2.127 -0.147 3.655 1.00 96.81 105 SER A N 1
ATOM 856 C CA . SER A 1 105 ? 2.704 0.906 4.501 1.00 96.81 105 SER A CA 1
ATOM 857 C C . SER A 1 105 ? 4.208 0.792 4.671 1.00 96.81 105 SER A C 1
ATOM 859 O O . SER A 1 105 ? 4.840 1.797 4.975 1.00 96.81 105 SER A O 1
ATOM 861 N N . ASP A 1 106 ? 4.770 -0.394 4.453 1.00 96.88 106 ASP A N 1
ATOM 862 C CA . ASP A 1 106 ? 6.009 -0.868 5.068 1.00 96.88 106 ASP A CA 1
ATOM 863 C C . ASP A 1 106 ? 5.857 -1.241 6.549 1.00 96.88 106 ASP A C 1
ATOM 865 O O . ASP A 1 106 ? 4.831 -0.978 7.188 1.00 96.88 106 ASP A O 1
ATOM 869 N N . VAL A 1 107 ? 6.895 -1.871 7.093 1.00 97.25 107 VAL A N 1
ATOM 870 C CA . VAL A 1 107 ? 6.925 -2.397 8.451 1.00 97.25 107 VAL A CA 1
ATOM 871 C C . VAL A 1 107 ? 6.982 -1.309 9.524 1.00 97.25 107 VAL A C 1
ATOM 873 O O . VAL A 1 107 ? 7.598 -0.250 9.362 1.00 97.25 107 VAL A O 1
ATOM 876 N N . PHE A 1 108 ? 6.398 -1.602 10.683 1.00 98.00 108 PHE A N 1
ATOM 877 C CA . PHE A 1 108 ? 6.429 -0.755 11.882 1.00 98.00 108 PHE A CA 1
ATOM 878 C C . PHE A 1 108 ? 6.591 -1.593 13.157 1.00 98.00 108 PHE A C 1
ATOM 880 O O . PHE A 1 108 ? 6.633 -2.817 13.088 1.00 98.00 108 PHE A O 1
ATOM 887 N N . LYS A 1 109 ? 6.753 -0.981 14.334 1.00 98.06 109 LYS A N 1
ATOM 888 C CA . LYS A 1 109 ? 6.828 -1.745 15.594 1.00 98.06 109 LYS A CA 1
ATOM 889 C C . LYS A 1 109 ? 5.419 -2.017 16.100 1.00 98.06 109 LYS A C 1
ATOM 891 O O . LYS A 1 109 ? 4.599 -1.110 16.154 1.00 98.06 109 LYS A O 1
ATOM 896 N N . SER A 1 110 ? 5.139 -3.242 16.523 1.00 97.75 110 SER A N 1
ATOM 897 C CA . SER A 1 110 ? 3.816 -3.674 17.006 1.00 97.75 110 SER A CA 1
ATOM 898 C C . SER A 1 110 ? 3.287 -2.879 18.207 1.00 97.75 110 SER A C 1
ATOM 900 O O . SER A 1 110 ? 2.089 -2.903 18.481 1.00 97.75 110 SER A O 1
ATOM 902 N N . THR A 1 111 ? 4.140 -2.145 18.925 1.00 97.19 111 THR A N 1
ATOM 903 C CA . THR A 1 111 ? 3.738 -1.221 19.998 1.00 97.19 111 THR A CA 1
ATOM 904 C C . THR A 1 111 ? 3.172 0.111 19.490 1.00 97.19 111 THR A C 1
ATOM 906 O O . THR A 1 111 ? 2.523 0.827 20.250 1.00 97.19 111 THR A O 1
ATOM 909 N N . GLU A 1 112 ? 3.373 0.451 18.217 1.00 96.75 112 GLU A N 1
ATOM 910 C CA . GLU A 1 112 ? 2.928 1.707 17.609 1.00 96.75 112 GLU A CA 1
ATOM 911 C C . GLU A 1 112 ? 1.477 1.593 17.129 1.00 96.75 112 GLU A C 1
ATOM 913 O O . GLU A 1 112 ? 1.196 1.360 15.954 1.00 96.75 112 GLU A O 1
ATOM 918 N N . MET A 1 113 ? 0.536 1.771 18.056 1.00 93.94 113 MET A N 1
ATOM 919 C CA . MET A 1 113 ? -0.892 1.563 17.790 1.00 93.94 113 MET A CA 1
ATOM 920 C C . MET A 1 113 ? -1.460 2.417 16.652 1.00 93.94 113 MET A C 1
ATOM 922 O O . MET A 1 113 ? -2.298 1.927 15.903 1.00 93.94 113 MET A O 1
ATOM 926 N N . GLY A 1 114 ? -0.993 3.657 16.478 1.00 93.94 114 GLY A N 1
ATOM 927 C CA . GLY A 1 114 ? -1.426 4.490 15.351 1.00 93.94 114 GLY A CA 1
ATOM 928 C C . GLY A 1 114 ? -1.055 3.872 13.999 1.00 93.94 114 GLY A C 1
ATOM 929 O O . GLY A 1 114 ? -1.913 3.740 13.132 1.00 93.94 114 GLY A O 1
ATOM 930 N N . ASN A 1 115 ? 0.184 3.382 13.864 1.00 96.00 115 ASN A N 1
ATOM 931 C CA . ASN A 1 115 ? 0.639 2.682 12.659 1.00 96.00 115 ASN A CA 1
ATOM 932 C C . ASN A 1 115 ? -0.138 1.381 12.431 1.00 96.00 115 ASN A C 1
ATOM 934 O O . ASN A 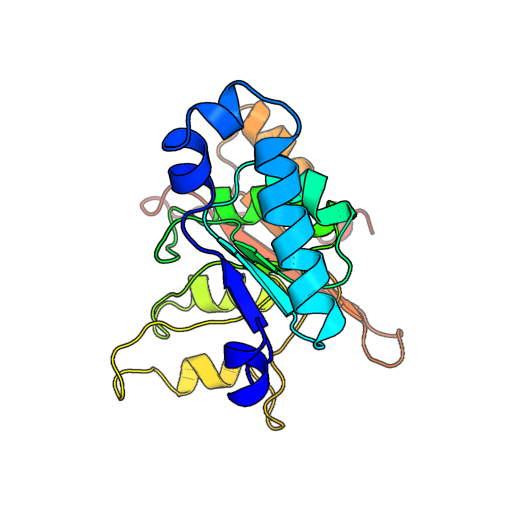1 115 ? -0.510 1.093 11.297 1.00 96.00 115 ASN A O 1
ATOM 938 N N . MET A 1 116 ? -0.421 0.628 13.501 1.00 96.38 116 MET A N 1
ATOM 939 C CA . MET A 1 116 ? -1.219 -0.599 13.426 1.00 96.38 116 MET A CA 1
ATOM 940 C C . MET A 1 116 ? -2.619 -0.325 12.874 1.00 96.38 116 MET A C 1
ATOM 942 O O . MET A 1 116 ? -3.032 -0.972 11.917 1.00 96.38 116 MET A O 1
ATOM 946 N N . VAL A 1 117 ? -3.333 0.654 13.442 1.00 94.88 117 VAL A N 1
ATOM 947 C CA . VAL A 1 117 ? -4.685 1.016 12.994 1.00 94.88 117 VAL A CA 1
ATOM 948 C C . VAL A 1 117 ? -4.664 1.466 11.536 1.00 94.88 117 VAL A C 1
ATOM 950 O O . VAL A 1 117 ? -5.454 0.974 10.738 1.00 94.88 117 VAL A O 1
ATOM 953 N N . PHE A 1 118 ? -3.733 2.343 11.160 1.00 94.31 118 PHE A N 1
ATOM 954 C CA . PHE A 1 118 ? -3.662 2.857 9.792 1.00 94.31 118 PHE A CA 1
ATOM 955 C C . PHE A 1 118 ? -3.298 1.770 8.771 1.00 94.31 118 PHE A C 1
ATOM 957 O O . PHE A 1 118 ? -3.864 1.732 7.682 1.00 94.31 118 PHE A O 1
ATOM 964 N N . SER A 1 119 ? -2.402 0.847 9.136 1.00 96.00 119 SER A N 1
ATOM 965 C CA . SER A 1 119 ? -2.031 -0.295 8.297 1.00 96.00 119 SER A CA 1
ATOM 966 C C . SER A 1 119 ? -3.192 -1.283 8.133 1.00 96.00 119 SER A C 1
ATOM 968 O O . SER A 1 119 ? -3.469 -1.702 7.014 1.00 96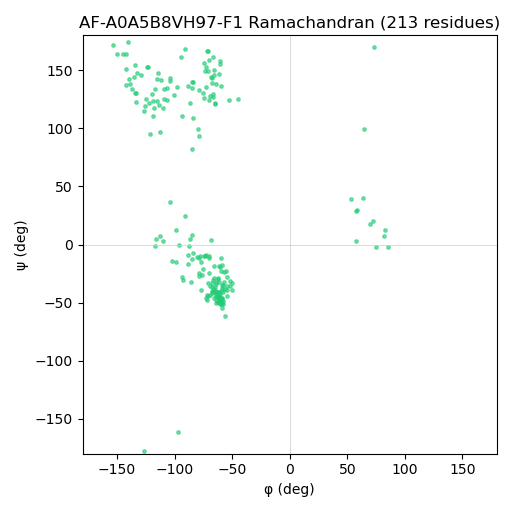.00 119 SER A O 1
ATOM 970 N N . VAL A 1 120 ? -3.948 -1.586 9.194 1.00 96.06 120 VAL A N 1
ATOM 971 C CA . VAL A 1 120 ? -5.165 -2.423 9.116 1.00 96.06 120 VAL A CA 1
ATOM 972 C C . VAL A 1 120 ? -6.225 -1.784 8.218 1.00 96.06 120 VAL A C 1
ATOM 974 O O . VAL A 1 120 ? -6.763 -2.430 7.319 1.00 96.06 120 VAL A O 1
ATOM 977 N N . LEU A 1 121 ? -6.495 -0.491 8.414 1.00 96.69 121 LEU A N 1
ATOM 978 C CA . LEU A 1 121 ? -7.494 0.234 7.629 1.00 96.69 121 LEU A CA 1
ATOM 979 C C . LEU A 1 121 ? -7.065 0.456 6.171 1.00 96.69 121 LEU A C 1
ATOM 981 O O . LEU A 1 121 ? -7.888 0.827 5.345 1.00 96.69 121 LEU A O 1
ATOM 985 N N . SER A 1 122 ? -5.809 0.182 5.815 1.00 96.31 122 SER A N 1
ATOM 986 C CA . SER A 1 122 ? -5.322 0.271 4.437 1.00 96.31 122 SER A CA 1
ATOM 987 C C . SER A 1 122 ? -5.824 -0.836 3.513 1.00 96.31 122 SER A C 1
ATOM 989 O O . SER A 1 122 ? -5.558 -0.788 2.319 1.00 96.31 122 SER A O 1
ATOM 991 N N . ALA A 1 123 ? -6.493 -1.861 4.042 1.00 95.81 123 ALA A N 1
ATOM 992 C CA . ALA A 1 123 ? -6.905 -3.053 3.298 1.00 95.81 123 ALA A CA 1
ATOM 993 C C . ALA A 1 123 ? -5.764 -3.841 2.605 1.00 95.81 123 ALA A C 1
ATOM 995 O O . ALA A 1 123 ? -6.029 -4.831 1.916 1.00 95.81 123 ALA A O 1
ATOM 996 N N . GLY A 1 124 ? -4.508 -3.426 2.788 1.00 95.06 124 GLY A N 1
ATOM 997 C CA . GLY A 1 124 ? -3.312 -4.101 2.309 1.00 95.06 124 GLY A CA 1
ATOM 998 C C . GLY A 1 124 ? -2.663 -4.989 3.375 1.00 95.06 124 GLY A C 1
ATOM 999 O O . GLY A 1 124 ? -3.303 -5.379 4.355 1.00 95.06 124 GLY A O 1
ATOM 1000 N N . PRO A 1 125 ? -1.383 -5.352 3.190 1.00 95.06 125 PRO A N 1
ATOM 1001 C CA . PRO A 1 125 ? -0.647 -6.126 4.178 1.00 95.06 125 PRO A CA 1
ATOM 1002 C C . PRO A 1 125 ? -0.438 -5.333 5.473 1.00 95.06 125 PRO A C 1
ATOM 1004 O O . PRO A 1 125 ? -0.273 -4.114 5.456 1.00 95.06 125 PRO A O 1
ATOM 1007 N N . VAL A 1 126 ? -0.365 -6.055 6.593 1.00 96.00 126 VAL A N 1
ATOM 1008 C CA . VAL A 1 126 ? -0.012 -5.515 7.912 1.00 96.00 126 VAL A CA 1
ATOM 1009 C C . VAL A 1 126 ? 1.262 -6.208 8.373 1.00 96.00 126 VAL A C 1
ATOM 1011 O O . VAL A 1 126 ? 1.247 -7.406 8.652 1.00 96.00 126 VAL A O 1
ATOM 1014 N N . GLY A 1 127 ? 2.377 -5.477 8.425 1.00 94.19 127 GLY A N 1
ATOM 1015 C CA . GLY A 1 127 ? 3.674 -6.054 8.777 1.00 94.19 127 GLY A CA 1
ATOM 1016 C C . GLY A 1 127 ? 4.336 -5.340 9.942 1.00 94.19 127 GLY A C 1
ATOM 1017 O O . GLY A 1 127 ? 4.574 -4.134 9.919 1.00 94.19 127 GLY A O 1
ATOM 1018 N N . THR A 1 128 ? 4.681 -6.115 10.962 1.00 96.62 128 THR A N 1
ATOM 1019 C CA . THR A 1 128 ? 5.444 -5.644 12.115 1.00 96.62 128 THR A CA 1
ATOM 1020 C C . THR A 1 128 ? 6.904 -6.057 11.974 1.00 96.62 128 THR A C 1
ATOM 1022 O O . THR A 1 128 ? 7.199 -7.225 11.747 1.00 96.62 128 THR A O 1
ATOM 1025 N N . GLY A 1 129 ? 7.824 -5.108 12.123 1.00 96.56 129 GLY A N 1
ATOM 1026 C CA . GLY A 1 129 ? 9.270 -5.300 12.011 1.00 96.56 129 GLY A CA 1
ATOM 1027 C C . GLY A 1 129 ? 9.973 -5.314 13.367 1.00 96.56 129 GLY A C 1
ATOM 1028 O O . GLY A 1 129 ? 11.038 -4.710 13.515 1.00 96.56 129 GLY A O 1
ATOM 1029 N N . ASP A 1 130 ? 9.353 -5.881 14.400 1.00 97.81 130 ASP A N 1
ATOM 1030 C CA . ASP A 1 130 ? 9.974 -6.053 15.715 1.00 97.81 130 ASP A CA 1
ATOM 1031 C C . ASP A 1 130 ? 11.143 -7.046 15.666 1.00 97.81 130 ASP A C 1
ATOM 1033 O O . ASP A 1 130 ? 11.290 -7.828 14.731 1.00 97.81 130 ASP A O 1
ATOM 1037 N N . ALA A 1 131 ? 12.012 -6.993 16.677 1.00 97.06 131 ALA A N 1
ATOM 1038 C CA . ALA A 1 131 ? 12.975 -8.073 16.856 1.00 97.06 131 ALA A CA 1
ATOM 1039 C C . ALA A 1 131 ? 12.222 -9.343 17.277 1.00 97.06 131 ALA A C 1
ATOM 1041 O O . ALA A 1 131 ? 11.272 -9.248 18.055 1.00 97.06 131 ALA A O 1
ATOM 1042 N N . ILE A 1 132 ? 12.684 -10.506 16.816 1.00 95.62 132 ILE A N 1
ATOM 1043 C CA . ILE A 1 132 ? 12.065 -11.799 17.134 1.00 95.62 132 ILE A CA 1
ATOM 1044 C C . ILE A 1 132 ? 11.919 -11.951 18.655 1.00 95.62 132 ILE A C 1
ATOM 1046 O O . ILE A 1 132 ? 12.896 -11.838 19.402 1.00 95.62 132 ILE A O 1
ATOM 1050 N N . GLY A 1 133 ? 10.694 -12.201 19.116 1.00 97.06 133 GLY A N 1
ATOM 1051 C CA . GLY A 1 133 ? 10.353 -12.358 20.531 1.00 97.06 133 GLY A CA 1
ATOM 1052 C C . GLY A 1 133 ? 10.141 -11.044 21.292 1.00 97.06 133 GLY A C 1
ATOM 1053 O O . GLY A 1 133 ? 10.025 -11.063 22.520 1.00 97.06 133 GLY A O 1
ATOM 1054 N N . LYS A 1 134 ? 10.131 -9.897 20.602 1.00 97.81 134 LYS A N 1
ATOM 1055 C CA . LYS A 1 134 ? 9.840 -8.563 21.162 1.00 97.81 134 LYS A CA 1
ATOM 1056 C C . LYS A 1 134 ? 8.534 -7.967 20.639 1.00 97.81 134 LYS A C 1
ATOM 1058 O O . LYS A 1 134 ? 8.228 -6.817 20.941 1.00 97.81 134 LYS A O 1
ATOM 1063 N N . GLU A 1 135 ? 7.766 -8.743 19.887 1.00 97.62 135 GLU A N 1
ATOM 1064 C CA . GLU A 1 135 ? 6.461 -8.367 19.373 1.00 97.62 135 GLU A CA 1
ATOM 1065 C C . GLU A 1 135 ? 5.459 -8.147 20.517 1.00 97.62 135 GLU A C 1
ATOM 1067 O O . GLU A 1 135 ? 5.334 -8.950 21.447 1.00 97.62 135 GLU A O 1
ATOM 1072 N N . ASN A 1 136 ? 4.651 -7.096 20.414 1.00 97.50 136 ASN A N 1
ATOM 1073 C CA . ASN A 1 136 ? 3.456 -6.944 21.222 1.00 97.50 136 ASN A CA 1
ATOM 1074 C C . ASN A 1 136 ? 2.329 -7.812 20.641 1.00 97.50 136 ASN A C 1
ATOM 1076 O O . ASN A 1 136 ? 1.561 -7.388 19.773 1.00 97.50 136 ASN A O 1
ATOM 1080 N N . LYS A 1 137 ? 2.215 -9.039 21.162 1.00 95.75 137 LYS A N 1
ATOM 1081 C CA . LYS A 1 137 ? 1.171 -10.000 20.776 1.00 95.75 137 LYS A CA 1
ATOM 1082 C C . LYS A 1 137 ? -0.246 -9.450 20.959 1.00 95.75 137 LYS A C 1
ATOM 1084 O O . LYS A 1 137 ? -1.106 -9.738 20.134 1.00 95.75 137 LYS A O 1
ATOM 1089 N N . GLY A 1 138 ? -0.493 -8.681 22.022 1.00 95.00 138 GLY A N 1
ATOM 1090 C CA . GLY A 1 138 ? -1.811 -8.101 22.290 1.00 95.00 138 GLY A CA 1
ATOM 1091 C C . GLY A 1 138 ? -2.264 -7.193 21.150 1.00 95.00 138 GLY A C 1
ATOM 1092 O O . GLY A 1 138 ? -3.370 -7.347 20.645 1.00 95.00 138 GLY A O 1
ATOM 1093 N N . ASN A 1 139 ? -1.366 -6.328 20.681 1.00 95.06 139 ASN A N 1
ATOM 1094 C CA . ASN A 1 139 ? -1.644 -5.411 19.581 1.00 95.06 139 ASN A CA 1
ATOM 1095 C C . ASN A 1 139 ? -1.795 -6.131 18.239 1.00 95.06 139 ASN A C 1
ATOM 1097 O O . ASN A 1 139 ? -2.729 -5.843 17.496 1.00 95.06 139 ASN A O 1
ATOM 1101 N N . ILE A 1 140 ? -0.920 -7.096 17.939 1.00 95.00 140 ILE A N 1
ATOM 1102 C CA . ILE A 1 140 ? -0.994 -7.874 16.691 1.00 95.00 140 ILE A CA 1
ATOM 1103 C C . ILE A 1 140 ? -2.317 -8.639 16.600 1.00 95.00 140 ILE A C 1
ATOM 1105 O O . ILE A 1 140 ? -2.959 -8.647 15.554 1.00 95.00 140 ILE A O 1
ATOM 1109 N N . LEU A 1 141 ? -2.765 -9.249 17.699 1.00 94.62 141 LEU A N 1
ATOM 1110 C CA . LEU A 1 141 ? -4.016 -10.006 17.710 1.00 94.62 141 LEU A CA 1
ATOM 1111 C C . LEU A 1 141 ? -5.270 -9.129 17.595 1.00 94.62 141 LEU A C 1
ATOM 1113 O O . LEU A 1 141 ? -6.337 -9.672 17.345 1.00 94.62 141 LEU A O 1
ATOM 1117 N N . MET A 1 142 ? -5.171 -7.802 17.737 1.00 93.25 142 MET A N 1
ATOM 1118 C CA . MET A 1 142 ? -6.282 -6.897 17.411 1.00 93.25 142 MET A CA 1
ATOM 1119 C C . MET A 1 142 ? -6.416 -6.650 15.903 1.00 93.25 142 MET A C 1
ATOM 1121 O O . MET A 1 142 ? -7.506 -6.333 15.435 1.00 93.25 142 MET A O 1
ATOM 1125 N N . ALA A 1 143 ? -5.335 -6.816 15.135 1.00 93.94 143 ALA A N 1
ATOM 1126 C CA . ALA A 1 143 ? -5.343 -6.663 13.681 1.00 93.94 143 ALA A CA 1
ATOM 1127 C C . ALA A 1 143 ? -5.914 -7.889 12.948 1.00 93.94 143 ALA A C 1
ATOM 1129 O O . ALA A 1 143 ? -6.170 -7.823 11.747 1.00 93.94 143 ALA A O 1
ATOM 1130 N N . ALA A 1 144 ? -6.115 -9.008 13.649 1.00 93.00 144 ALA A N 1
ATOM 1131 C CA . ALA A 1 144 ? -6.587 -10.257 13.072 1.00 93.00 144 ALA A CA 1
ATOM 1132 C C . ALA A 1 144 ? -7.781 -10.822 13.842 1.00 93.00 144 ALA A C 1
ATOM 1134 O O . ALA A 1 144 ? -7.889 -10.729 15.063 1.00 93.00 144 ALA A O 1
ATOM 1135 N N . ARG A 1 145 ? -8.686 -11.467 13.114 1.00 90.69 145 ARG A N 1
ATOM 1136 C CA . ARG A 1 145 ? -9.767 -12.257 13.696 1.00 90.69 145 ARG A CA 1
ATOM 1137 C C . ARG A 1 145 ? -9.206 -13.539 14.317 1.00 90.69 145 ARG A C 1
ATOM 1139 O O . ARG A 1 145 ? -8.084 -13.963 14.045 1.00 90.69 145 ARG A O 1
ATOM 1146 N N . LYS A 1 146 ? -10.032 -14.214 15.121 1.00 91.50 146 LYS A N 1
ATOM 1147 C CA . LYS A 1 146 ? -9.664 -15.481 15.783 1.00 91.50 146 LYS A CA 1
ATOM 1148 C C . LYS A 1 146 ? -9.286 -16.608 14.812 1.00 91.50 146 LYS A C 1
ATOM 1150 O O . LYS A 1 146 ? -8.594 -17.530 15.223 1.00 91.50 146 LYS A O 1
ATOM 1155 N N . ASP A 1 147 ? -9.740 -16.543 13.562 1.00 91.50 147 ASP A N 1
ATOM 1156 C CA . ASP A 1 147 ? -9.410 -17.499 12.499 1.00 91.50 147 ASP A CA 1
ATOM 1157 C C . ASP A 1 147 ? -8.111 -17.155 11.745 1.00 91.50 147 ASP A C 1
ATOM 1159 O O . ASP A 1 147 ? -7.760 -17.834 10.785 1.00 91.50 147 ASP A O 1
ATOM 1163 N N . GLY A 1 148 ? -7.391 -16.114 12.176 1.00 89.38 148 GLY A N 1
ATOM 1164 C CA . GLY A 1 148 ? -6.118 -15.694 11.596 1.00 89.38 148 GLY A CA 1
ATOM 1165 C C . GLY A 1 148 ? -6.244 -14.767 10.388 1.00 89.38 148 GLY A C 1
ATOM 1166 O O . GLY A 1 148 ? -5.221 -14.300 9.893 1.00 89.38 148 GLY A O 1
ATOM 1167 N N . GLN A 1 149 ? -7.461 -14.454 9.932 1.00 90.69 149 GLN A N 1
ATOM 1168 C CA . GLN A 1 149 ? -7.652 -13.481 8.857 1.00 90.69 149 GLN A CA 1
ATOM 1169 C C . GLN A 1 149 ? -7.455 -12.060 9.381 1.00 90.69 149 GLN A C 1
ATOM 1171 O O . GLN A 1 149 ? -8.054 -11.676 10.389 1.00 90.69 149 GLN A O 1
ATOM 1176 N N . ILE A 1 150 ? -6.645 -11.271 8.675 1.00 91.94 150 ILE A N 1
ATOM 1177 C CA . ILE A 1 150 ? -6.479 -9.842 8.953 1.00 91.94 150 ILE A CA 1
ATOM 1178 C C . ILE A 1 150 ? -7.841 -9.156 8.801 1.00 91.94 150 ILE A C 1
ATOM 1180 O O . ILE A 1 150 ? -8.598 -9.445 7.871 1.00 91.94 150 ILE A O 1
ATOM 1184 N N . VAL A 1 151 ? -8.167 -8.265 9.735 1.00 89.38 151 VAL A N 1
ATOM 1185 C CA . VAL A 1 151 ? -9.332 -7.389 9.603 1.00 89.38 151 VAL A CA 1
ATOM 1186 C C . VAL A 1 151 ? -9.079 -6.470 8.416 1.00 89.38 151 VAL A C 1
ATOM 1188 O O . VAL A 1 151 ? -8.082 -5.758 8.385 1.00 89.38 151 VAL A O 1
ATOM 1191 N N . ARG A 1 152 ? -9.968 -6.499 7.427 1.00 91.62 152 ARG A N 1
ATOM 1192 C CA . ARG A 1 152 ? -9.787 -5.780 6.170 1.00 91.62 152 ARG A CA 1
ATOM 1193 C C . ARG A 1 152 ? -11.082 -5.048 5.819 1.00 91.62 152 ARG A C 1
ATOM 1195 O O . ARG A 1 152 ? -12.106 -5.726 5.731 1.00 91.62 152 ARG A O 1
ATOM 1202 N N . PRO A 1 153 ? -11.054 -3.719 5.634 1.00 95.31 153 PRO A N 1
ATOM 1203 C CA . PRO A 1 153 ? -12.196 -3.006 5.085 1.00 95.31 153 PRO A CA 1
ATOM 1204 C C . PRO A 1 153 ? -12.392 -3.291 3.591 1.00 95.31 153 PRO A C 1
ATOM 1206 O O . PRO A 1 153 ? -11.509 -3.853 2.934 1.00 95.31 153 PRO A O 1
ATOM 1209 N N . ASP A 1 154 ? -13.553 -2.911 3.057 1.00 94.75 154 ASP A N 1
ATOM 1210 C CA . ASP A 1 154 ? -13.898 -3.163 1.650 1.00 94.75 154 ASP A CA 1
ATOM 1211 C C . ASP A 1 154 ? -13.014 -2.344 0.703 1.00 94.75 154 ASP A C 1
ATOM 1213 O O . ASP A 1 154 ? -12.598 -2.824 -0.354 1.00 94.75 154 ASP A O 1
ATOM 1217 N N . VAL A 1 155 ? -12.686 -1.122 1.124 1.00 96.12 155 VAL A N 1
ATOM 1218 C CA . VAL A 1 155 ? -11.796 -0.187 0.431 1.00 96.12 155 VAL A CA 1
ATOM 1219 C C . VAL A 1 155 ? -10.655 0.231 1.365 1.00 96.12 155 VAL A C 1
ATOM 1221 O O . VAL A 1 155 ? -10.823 0.201 2.584 1.00 96.12 155 VAL A O 1
ATOM 1224 N N . PRO A 1 156 ? -9.469 0.606 0.864 1.00 97.56 156 PRO A N 1
ATOM 1225 C CA . PRO A 1 156 ? -8.429 1.174 1.714 1.00 97.56 156 PRO A CA 1
ATOM 1226 C C . PRO A 1 156 ? -8.906 2.472 2.373 1.00 97.56 156 PRO A C 1
ATOM 1228 O O . PRO A 1 156 ? -9.794 3.150 1.867 1.00 97.56 156 PRO A O 1
ATOM 1231 N N . ILE A 1 157 ? -8.285 2.849 3.487 1.00 97.25 157 ILE A N 1
ATOM 1232 C CA . ILE A 1 157 ? -8.437 4.188 4.046 1.00 97.25 157 ILE A CA 1
ATOM 1233 C C . ILE A 1 157 ? -7.855 5.221 3.086 1.00 97.25 157 ILE A C 1
ATOM 1235 O O . ILE A 1 157 ? -6.671 5.173 2.746 1.00 97.25 157 ILE A O 1
ATOM 1239 N N . LEU A 1 158 ? -8.707 6.144 2.650 1.00 97.00 158 LEU A N 1
ATOM 1240 C CA . LEU A 1 158 ? -8.398 7.171 1.659 1.00 97.00 158 LEU A CA 1
ATOM 1241 C C . LEU A 1 158 ? -8.664 8.570 2.226 1.00 97.00 158 LEU A C 1
ATOM 1243 O O . LEU A 1 158 ? -9.478 8.714 3.143 1.00 97.00 158 LEU A O 1
ATOM 1247 N N . PRO A 1 159 ? -7.967 9.607 1.735 1.00 95.38 159 PRO A N 1
ATOM 1248 C CA . PRO A 1 159 ? -8.225 10.975 2.163 1.00 95.38 159 PRO A CA 1
ATOM 1249 C C . PRO A 1 159 ? -9.607 11.436 1.686 1.00 95.38 159 PRO A C 1
ATOM 1251 O O . PRO A 1 159 ? -10.018 11.129 0.571 1.00 95.38 159 PRO A O 1
ATOM 1254 N N . LEU A 1 160 ? -10.310 12.220 2.507 1.00 92.88 160 LEU A N 1
ATOM 1255 C CA . LEU A 1 160 ? -11.508 12.929 2.043 1.00 92.88 160 LEU A CA 1
ATOM 1256 C C . LEU A 1 160 ? -11.130 14.114 1.144 1.00 92.88 160 LEU A C 1
ATOM 1258 O O . LEU A 1 160 ? -10.142 14.804 1.412 1.00 92.88 160 LEU A O 1
ATOM 1262 N N . ASP A 1 161 ? -11.998 14.449 0.187 1.00 91.00 161 ASP A N 1
ATOM 1263 C CA . ASP A 1 161 ? -11.894 15.649 -0.661 1.00 91.00 161 ASP A CA 1
ATOM 1264 C C . ASP A 1 161 ? -11.674 16.931 0.156 1.00 91.00 161 ASP A C 1
ATOM 1266 O O . ASP A 1 161 ? -10.852 17.783 -0.187 1.00 91.00 161 ASP A O 1
ATOM 1270 N N . GLN A 1 162 ? -12.345 17.049 1.304 1.00 88.44 162 GLN A N 1
ATOM 1271 C CA . GLN A 1 162 ? -12.196 18.199 2.192 1.00 88.44 162 GLN A CA 1
ATOM 1272 C C . GLN A 1 162 ? -10.767 18.349 2.742 1.00 88.44 162 GLN A C 1
ATOM 1274 O O . GLN A 1 162 ? -10.328 19.478 2.972 1.00 88.44 162 GLN A O 1
ATOM 1279 N N . SER A 1 163 ? -10.025 17.248 2.913 1.00 90.19 163 SER A N 1
ATOM 1280 C CA . SER A 1 163 ? -8.615 17.296 3.318 1.00 90.19 163 SER A CA 1
ATOM 1281 C C . SER A 1 163 ? -7.759 17.944 2.227 1.00 90.19 163 SER A C 1
ATOM 1283 O O . SER A 1 163 ? -6.927 18.792 2.541 1.00 90.19 163 SER A O 1
ATOM 1285 N N . TYR A 1 164 ? -8.007 17.632 0.947 1.00 90.69 164 TYR A N 1
ATOM 1286 C CA . TYR A 1 164 ? -7.330 18.297 -0.175 1.00 90.69 164 TYR A CA 1
ATOM 1287 C C . TYR A 1 164 ? -7.628 19.795 -0.209 1.00 90.69 164 TYR A C 1
ATOM 1289 O O . TYR A 1 164 ? -6.706 20.604 -0.320 1.00 90.69 164 TYR A O 1
ATOM 1297 N N . LEU A 1 165 ? -8.905 20.170 -0.080 1.00 90.94 165 LEU A N 1
ATOM 1298 C CA . LEU A 1 165 ? -9.330 21.570 -0.110 1.00 90.94 165 LEU A CA 1
ATOM 1299 C C . LEU A 1 165 ? -8.727 22.374 1.045 1.00 90.94 165 LEU A C 1
ATOM 1301 O O . LEU A 1 165 ? -8.201 23.463 0.828 1.00 90.94 165 LEU A O 1
ATOM 1305 N N . SER A 1 166 ? -8.759 21.830 2.263 1.00 88.75 166 SER A N 1
ATOM 1306 C CA . SER A 1 166 ? -8.196 22.504 3.432 1.00 88.75 166 SER A CA 1
ATOM 1307 C C . SER A 1 166 ? -6.675 22.628 3.351 1.00 88.75 166 SER A C 1
ATOM 1309 O O . SER A 1 166 ? -6.145 23.697 3.642 1.00 88.75 166 SER A O 1
ATOM 1311 N N . MET A 1 167 ? -5.966 21.605 2.867 1.00 88.19 167 MET A N 1
ATOM 1312 C CA . MET A 1 167 ? -4.521 21.711 2.633 1.00 88.19 167 MET A CA 1
ATOM 1313 C C . MET A 1 167 ? -4.185 22.754 1.560 1.00 88.19 167 MET A C 1
ATOM 1315 O O . MET A 1 167 ? -3.268 23.549 1.754 1.00 88.19 167 MET A O 1
ATOM 1319 N N . ALA A 1 168 ? -4.939 22.794 0.456 1.00 90.94 168 ALA A N 1
ATOM 1320 C CA . ALA A 1 168 ? -4.751 23.787 -0.602 1.00 90.94 168 ALA A CA 1
ATOM 1321 C C . ALA A 1 168 ? -5.020 25.224 -0.118 1.00 90.94 168 ALA A C 1
ATOM 1323 O O . ALA A 1 168 ? -4.361 26.158 -0.571 1.00 90.94 168 ALA A O 1
ATOM 1324 N N . ALA A 1 169 ? -5.951 25.398 0.824 1.00 92.25 169 ALA A N 1
ATOM 1325 C CA . ALA A 1 169 ? -6.242 26.678 1.465 1.00 92.25 169 ALA A CA 1
ATOM 1326 C C . ALA A 1 169 ? -5.218 27.082 2.547 1.00 92.25 169 ALA A C 1
ATOM 1328 O O . ALA A 1 169 ? -5.255 28.214 3.025 1.00 92.25 169 ALA A O 1
ATOM 1329 N N . GLY A 1 170 ? -4.304 26.184 2.938 1.00 87.12 170 GLY A N 1
ATOM 1330 C CA . GLY A 1 170 ? -3.394 26.404 4.064 1.00 87.12 170 GLY A CA 1
ATOM 1331 C C . GLY A 1 170 ? -4.086 26.340 5.431 1.00 87.12 170 GLY A C 1
ATOM 1332 O O . GLY A 1 170 ? -3.560 26.869 6.412 1.00 87.12 170 GLY A O 1
ATOM 1333 N N . ASP A 1 171 ? -5.259 25.706 5.506 1.00 85.69 171 ASP A N 1
ATOM 1334 C CA . ASP A 1 171 ? -5.982 25.506 6.756 1.00 85.69 171 ASP A CA 1
ATOM 1335 C C . ASP A 1 171 ? -5.198 24.578 7.689 1.00 85.69 171 ASP A C 1
ATOM 1337 O O . ASP A 1 171 ? -4.599 23.582 7.285 1.00 85.69 171 ASP A O 1
ATOM 1341 N N . SER A 1 172 ? -5.310 24.832 8.986 1.00 79.25 172 SER A N 1
ATOM 1342 C CA . SER A 1 172 ? -4.704 24.020 10.040 1.00 79.25 172 SER A CA 1
ATOM 1343 C C . SER A 1 172 ? -5.633 22.899 10.549 1.00 79.25 172 SER A C 1
ATOM 1345 O O . SER A 1 172 ? -5.508 22.440 11.688 1.00 79.25 172 SER A O 1
ATOM 1347 N N . LYS A 1 173 ? -6.588 22.455 9.723 1.00 85.12 173 LYS A N 1
ATOM 1348 C CA . LYS A 1 173 ? -7.523 21.371 10.069 1.00 85.12 173 LYS A CA 1
ATOM 1349 C C . LYS A 1 173 ? -6.816 20.008 10.073 1.00 85.12 173 LYS A C 1
ATOM 1351 O O . LYS A 1 173 ? -5.832 19.840 9.351 1.00 85.12 173 LYS A O 1
ATOM 1356 N N . PRO A 1 174 ? -7.300 19.030 10.862 1.00 89.31 174 PRO A N 1
ATOM 1357 C CA . PRO A 1 174 ? -6.789 17.669 10.772 1.00 89.31 174 PRO A CA 1
ATOM 1358 C C . PRO A 1 174 ? -7.032 17.088 9.382 1.00 89.31 174 PRO A C 1
ATOM 1360 O O . PRO A 1 174 ? -8.054 17.361 8.750 1.00 89.31 174 PRO A O 1
ATOM 1363 N N . VAL A 1 175 ? -6.109 16.238 8.943 1.00 91.62 175 VAL A N 1
ATOM 1364 C CA . VAL A 1 175 ? -6.345 15.374 7.793 1.00 91.62 175 VAL A CA 1
ATOM 1365 C C . VAL A 1 175 ? -7.194 14.203 8.233 1.00 91.62 175 VAL A C 1
ATOM 1367 O O . VAL A 1 175 ? -6.939 13.570 9.261 1.00 91.62 175 VAL A O 1
ATOM 1370 N N . LEU A 1 176 ? -8.217 13.940 7.431 1.00 92.19 176 LEU A N 1
ATOM 1371 C CA . LEU A 1 176 ? -9.177 12.879 7.652 1.00 92.19 176 LEU A CA 1
ATOM 1372 C C . LEU A 1 176 ? -8.961 11.786 6.607 1.00 92.19 176 LEU A C 1
ATOM 1374 O O . LEU A 1 176 ? -8.979 12.055 5.402 1.00 92.19 176 LEU A O 1
ATOM 1378 N N . GLY A 1 177 ? -8.763 10.563 7.093 1.00 94.69 177 GLY A N 1
ATOM 1379 C CA . GLY A 1 177 ? -8.848 9.336 6.315 1.00 94.69 177 GLY A CA 1
ATOM 1380 C C . GLY A 1 177 ? -10.156 8.610 6.611 1.00 94.69 177 GLY A C 1
ATOM 1381 O O . GLY A 1 177 ? -10.585 8.561 7.766 1.00 94.69 177 GLY A O 1
ATOM 1382 N N . TYR A 1 178 ? -10.768 8.034 5.584 1.00 95.81 178 TYR A N 1
ATOM 1383 C CA . TYR A 1 178 ? -12.040 7.331 5.683 1.00 95.81 178 TYR A CA 1
ATOM 1384 C C . TYR A 1 178 ? -12.028 6.001 4.926 1.00 95.81 178 TYR A C 1
ATOM 1386 O O . TYR A 1 178 ? -11.406 5.878 3.872 1.00 95.81 178 TYR A O 1
ATOM 1394 N N . THR A 1 179 ? -12.710 5.006 5.487 1.00 96.31 179 THR A N 1
ATOM 1395 C CA . THR A 1 179 ? -13.045 3.735 4.837 1.00 96.31 179 THR A CA 1
ATOM 1396 C C . THR A 1 179 ? -14.310 3.146 5.466 1.00 96.31 179 THR A C 1
ATOM 1398 O O . THR A 1 179 ? -14.791 3.636 6.488 1.00 96.31 179 THR A O 1
ATOM 1401 N N . TYR A 1 180 ? -14.844 2.081 4.881 1.00 94.88 180 TYR A N 1
ATOM 1402 C CA . TYR A 1 180 ? -16.002 1.360 5.377 1.00 94.88 180 TYR A CA 1
ATOM 1403 C C . TYR A 1 180 ? -15.868 -0.151 5.173 1.00 94.88 180 TYR A C 1
ATOM 1405 O O . TYR A 1 180 ? -15.076 -0.644 4.365 1.00 94.88 180 TYR A O 1
ATOM 1413 N N . THR A 1 181 ? -16.714 -0.880 5.892 1.00 93.88 181 THR A N 1
ATOM 1414 C CA . THR A 1 181 ? -16.950 -2.308 5.682 1.00 93.88 181 THR A CA 1
ATOM 1415 C C . THR A 1 181 ? -18.443 -2.575 5.675 1.00 93.88 181 THR A C 1
ATOM 1417 O O . THR A 1 181 ? -19.148 -2.197 6.616 1.00 93.88 181 THR A O 1
ATOM 1420 N N . HIS A 1 182 ? -18.921 -3.292 4.667 1.00 92.12 182 HIS A N 1
ATOM 1421 C CA . HIS A 1 182 ? -20.253 -3.870 4.670 1.00 92.12 182 HIS A CA 1
ATOM 1422 C C . HIS A 1 182 ? -20.242 -5.217 5.391 1.00 92.12 182 HIS A C 1
ATOM 1424 O O . HIS A 1 182 ? -19.350 -6.054 5.243 1.00 92.12 182 HIS A O 1
ATOM 1430 N N . THR A 1 183 ? -21.282 -5.467 6.178 1.00 85.94 183 THR A N 1
ATOM 1431 C CA . THR A 1 183 ? -21.551 -6.821 6.673 1.00 85.94 183 THR A CA 1
ATOM 1432 C C . THR A 1 183 ? -21.788 -7.781 5.510 1.00 85.94 183 THR A C 1
ATOM 1434 O O . THR A 1 183 ? -22.239 -7.379 4.443 1.00 85.94 183 THR A O 1
ATOM 1437 N N . ALA A 1 184 ? -2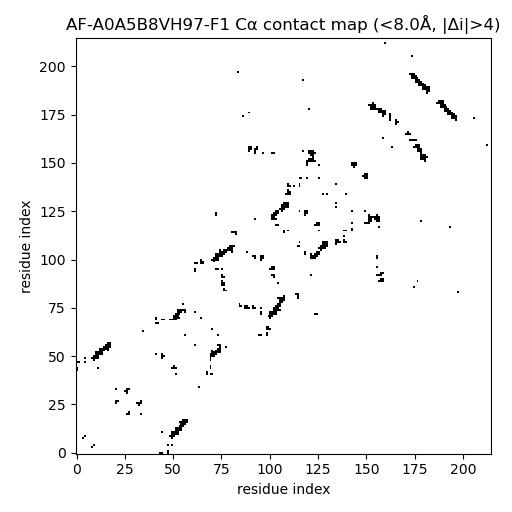1.554 -9.079 5.727 1.00 79.75 184 ALA A N 1
ATOM 1438 C CA . ALA A 1 184 ? -21.745 -10.095 4.686 1.00 79.75 184 ALA A CA 1
ATOM 1439 C C . ALA A 1 184 ? -23.172 -10.122 4.096 1.00 79.75 184 ALA A C 1
ATOM 1441 O O . ALA A 1 184 ? -23.365 -10.589 2.979 1.00 79.75 184 ALA A O 1
ATOM 1442 N N . THR A 1 185 ? -24.172 -9.635 4.840 1.00 80.62 185 THR A N 1
ATOM 1443 C CA . THR A 1 185 ? -25.562 -9.506 4.380 1.00 80.62 185 THR A CA 1
ATOM 1444 C C . THR A 1 185 ? -25.857 -8.176 3.682 1.00 80.62 185 THR A C 1
ATOM 1446 O O . THR A 1 185 ? -26.945 -8.024 3.142 1.00 80.62 185 THR A O 1
ATOM 1449 N N . GLY A 1 186 ? -24.934 -7.210 3.716 1.00 81.50 186 GLY A N 1
ATOM 1450 C CA . GLY A 1 186 ? -25.082 -5.866 3.148 1.00 81.50 186 GLY A CA 1
ATOM 1451 C C . GLY A 1 186 ? -25.988 -4.920 3.944 1.00 81.50 186 GLY A C 1
ATOM 1452 O O . GLY A 1 186 ? -26.125 -3.760 3.579 1.00 81.50 186 GLY A O 1
ATOM 1453 N N . ASN A 1 187 ? -26.596 -5.381 5.040 1.00 89.44 187 ASN A N 1
ATOM 1454 C CA . ASN A 1 187 ? -27.627 -4.618 5.758 1.00 89.44 187 ASN A CA 1
ATOM 1455 C C . ASN A 1 187 ? -27.067 -3.614 6.774 1.00 89.44 187 ASN A C 1
ATOM 1457 O O . ASN A 1 187 ? -27.814 -2.808 7.323 1.00 89.44 187 ASN A O 1
ATOM 1461 N N . ILE A 1 188 ? -25.776 -3.712 7.084 1.00 91.31 188 ILE A N 1
ATOM 1462 C CA . ILE A 1 188 ? -25.073 -2.820 8.006 1.00 91.31 188 ILE A CA 1
ATOM 1463 C C . ILE A 1 188 ? -23.752 -2.433 7.358 1.00 91.31 188 ILE A C 1
ATOM 1465 O O . ILE A 1 188 ? -22.990 -3.320 6.955 1.00 91.31 188 ILE A O 1
ATOM 1469 N N . THR A 1 189 ? -23.486 -1.132 7.347 1.00 92.00 189 THR A N 1
ATOM 1470 C CA . THR A 1 189 ? -22.196 -0.531 7.009 1.00 92.00 189 THR A CA 1
ATOM 1471 C C . THR A 1 189 ? -21.551 -0.030 8.295 1.00 92.00 189 THR A C 1
ATOM 1473 O O . THR A 1 189 ? -22.221 0.545 9.152 1.00 92.00 189 THR A O 1
ATOM 1476 N N . THR A 1 190 ? -20.261 -0.308 8.468 1.00 91.75 190 THR A N 1
ATOM 1477 C CA . THR A 1 190 ? -19.445 0.277 9.537 1.00 91.75 190 THR A CA 1
ATOM 1478 C C . THR A 1 190 ? -18.453 1.238 8.910 1.00 91.75 190 THR A C 1
ATOM 1480 O O . THR A 1 190 ? -17.598 0.813 8.136 1.00 91.75 190 THR A O 1
ATOM 1483 N N . ASP A 1 191 ? -18.574 2.510 9.266 1.00 92.62 191 ASP A N 1
ATOM 1484 C CA . ASP A 1 191 ? -17.694 3.591 8.840 1.00 92.62 191 ASP A CA 1
ATOM 1485 C C . ASP A 1 191 ? -16.507 3.742 9.793 1.00 92.62 191 ASP A C 1
ATOM 1487 O O . ASP A 1 191 ? -16.661 3.742 11.017 1.00 92.62 191 ASP A O 1
ATOM 1491 N N . TYR A 1 192 ? -15.316 3.919 9.230 1.00 93.62 192 TYR A N 1
ATOM 1492 C CA . TYR A 1 192 ? -14.084 4.161 9.967 1.00 93.62 192 TYR A CA 1
ATOM 1493 C C . TYR A 1 192 ? -13.527 5.518 9.564 1.00 93.62 192 TYR A C 1
ATOM 1495 O O . TYR A 1 192 ? -13.239 5.761 8.394 1.00 93.62 192 TYR A O 1
ATOM 1503 N N . LEU A 1 193 ? -13.333 6.388 10.552 1.00 93.12 193 LEU A N 1
ATOM 1504 C CA . LEU A 1 193 ? -12.695 7.686 10.382 1.00 93.12 193 LEU A CA 1
ATOM 1505 C C . LEU A 1 193 ? -11.407 7.718 11.202 1.00 93.12 193 LEU A C 1
ATOM 1507 O O . LEU A 1 193 ? -11.403 7.352 12.379 1.00 93.12 193 LEU A O 1
ATOM 1511 N N . TYR A 1 194 ? -10.324 8.190 10.595 1.00 92.38 194 TYR A N 1
ATOM 1512 C CA . TYR A 1 194 ? -9.053 8.418 11.270 1.00 92.38 194 TYR A CA 1
ATOM 1513 C C . TYR A 1 194 ? -8.607 9.862 11.051 1.00 92.38 194 TYR A C 1
ATOM 1515 O O . TYR A 1 194 ? -8.391 10.283 9.916 1.00 92.38 194 TYR A O 1
ATOM 1523 N N . ALA A 1 195 ? -8.462 10.615 12.139 1.00 91.06 195 ALA A N 1
ATOM 1524 C CA . ALA A 1 195 ? -8.045 12.011 12.109 1.00 91.06 195 ALA A CA 1
ATOM 1525 C C . ALA A 1 195 ? -6.630 12.163 12.670 1.00 91.06 195 ALA A C 1
ATOM 1527 O O . ALA A 1 195 ? -6.317 11.619 13.731 1.00 91.06 195 ALA A O 1
ATOM 1528 N N . PHE A 1 196 ? -5.781 12.921 11.979 1.00 90.19 196 PHE A N 1
ATOM 1529 C CA . PHE A 1 196 ? -4.421 13.207 12.432 1.00 90.19 196 PHE A CA 1
ATOM 1530 C C . PHE A 1 196 ? -3.921 14.568 11.940 1.00 90.19 196 PHE A C 1
ATOM 1532 O O . PHE A 1 196 ? -4.489 15.185 11.042 1.00 90.19 196 PHE A O 1
ATOM 1539 N N . CYS A 1 197 ? -2.850 15.048 12.564 1.00 85.62 197 CYS A N 1
ATOM 1540 C CA . CYS A 1 197 ? -2.137 16.272 12.210 1.00 85.62 197 CYS A CA 1
ATOM 1541 C C . CYS A 1 197 ? -0.631 15.986 12.228 1.00 85.62 197 CYS A C 1
ATOM 1543 O O . CYS A 1 197 ? -0.185 15.109 12.968 1.00 85.62 197 CYS A O 1
ATOM 1545 N N . ASP A 1 198 ? 0.153 16.755 11.470 1.00 72.00 198 ASP A N 1
ATOM 1546 C CA . ASP A 1 198 ? 1.623 16.684 11.525 1.00 72.00 198 ASP A CA 1
ATOM 1547 C C . ASP A 1 198 ? 2.190 17.250 12.837 1.00 72.00 198 ASP A C 1
ATOM 1549 O O . ASP A 1 198 ? 3.286 16.892 13.268 1.00 72.00 198 ASP A O 1
ATOM 1553 N N . ASP A 1 199 ? 1.436 18.135 13.489 1.00 68.69 199 ASP A N 1
ATOM 1554 C CA . ASP A 1 199 ? 1.823 18.760 14.746 1.00 68.69 199 ASP A CA 1
ATOM 1555 C C . ASP A 1 199 ? 1.477 17.862 15.941 1.00 68.69 199 ASP A C 1
ATOM 1557 O O . ASP A 1 199 ? 0.314 17.707 16.312 1.00 68.69 199 ASP A O 1
ATOM 1561 N N . THR A 1 200 ? 2.508 17.295 16.566 1.00 64.88 200 THR A N 1
ATOM 1562 C CA . THR A 1 200 ? 2.389 16.455 17.765 1.00 64.88 200 THR A CA 1
ATOM 1563 C C . THR A 1 200 ? 2.407 17.242 19.078 1.00 64.88 200 THR A C 1
ATOM 1565 O O . THR A 1 200 ? 2.348 16.629 20.142 1.00 64.88 200 THR A O 1
ATOM 1568 N N . HIS A 1 201 ? 2.546 18.571 19.039 1.00 63.38 201 HIS A N 1
ATOM 1569 C CA . HIS A 1 201 ? 2.718 19.407 20.235 1.00 63.38 201 HIS A CA 1
ATOM 1570 C C . HIS A 1 201 ? 1.439 20.135 20.646 1.00 63.38 201 HIS A C 1
ATOM 1572 O O . HIS A 1 201 ? 1.345 20.617 21.774 1.00 63.38 201 HIS A O 1
ATOM 1578 N N . THR A 1 202 ? 0.446 20.183 19.758 1.00 68.94 202 T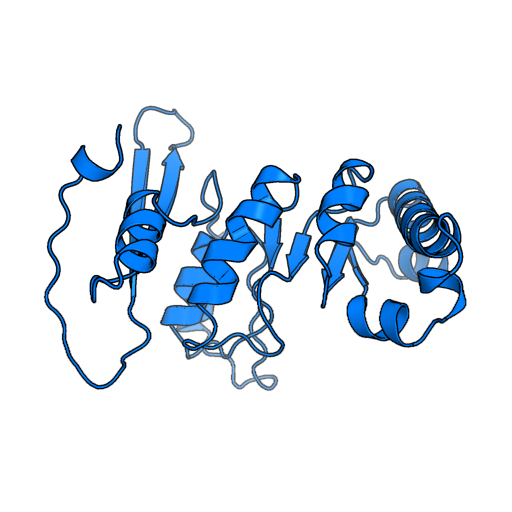HR A N 1
ATOM 1579 C CA . THR A 1 202 ? -0.814 20.882 20.000 1.00 68.94 202 THR A CA 1
ATOM 1580 C C . THR A 1 202 ? -1.967 19.891 19.969 1.00 68.94 202 THR A C 1
ATOM 1582 O O . THR A 1 202 ? -2.249 19.284 18.937 1.00 68.94 202 THR A O 1
ATOM 1585 N N . VAL A 1 203 ? -2.673 19.751 21.092 1.00 71.62 203 VAL A N 1
ATOM 1586 C CA . VAL A 1 203 ? -3.965 19.058 21.114 1.00 71.62 203 VAL A CA 1
ATOM 1587 C C . VAL A 1 203 ? -4.976 19.924 20.370 1.00 71.62 203 VAL A C 1
ATOM 1589 O O . VAL A 1 203 ? -5.102 21.115 20.655 1.00 71.62 203 VAL A O 1
ATOM 1592 N N . ARG A 1 204 ? -5.676 19.334 19.401 1.00 74.69 204 ARG A N 1
ATOM 1593 C CA . ARG A 1 204 ? -6.708 20.011 18.616 1.00 74.69 204 ARG A CA 1
ATOM 1594 C C . ARG A 1 204 ? -8.011 19.255 18.770 1.00 74.69 204 ARG A C 1
ATOM 1596 O O . ARG A 1 204 ? -8.082 18.078 18.421 1.00 74.69 204 ARG A O 1
ATOM 1603 N N . ASP A 1 205 ? -9.028 19.950 19.255 1.00 81.06 205 ASP A N 1
ATOM 1604 C CA . ASP A 1 205 ? -10.389 19.447 19.169 1.00 81.06 205 ASP A CA 1
ATOM 1605 C C . ASP A 1 205 ? -10.854 19.557 17.719 1.00 81.06 205 ASP A C 1
ATOM 1607 O O . ASP A 1 205 ? -10.651 20.575 17.051 1.00 81.06 205 ASP A O 1
ATOM 1611 N N . PHE A 1 206 ? -11.485 18.499 17.225 1.00 81.75 206 PHE A N 1
ATOM 1612 C CA . PHE A 1 206 ? -12.176 18.529 15.949 1.00 81.75 206 PHE A CA 1
ATOM 1613 C C . PHE A 1 206 ? -13.554 17.901 16.109 1.00 81.75 206 PHE A C 1
ATOM 1615 O O . PHE A 1 206 ? -13.758 16.982 16.903 1.00 81.75 206 PHE A O 1
ATOM 1622 N N . SER A 1 207 ? -14.504 18.411 15.338 1.00 85.25 207 SER A N 1
ATOM 1623 C CA . SER A 1 207 ? -15.831 17.830 15.201 1.00 85.25 207 SER A CA 1
ATOM 1624 C C . SER A 1 207 ? -16.014 17.370 13.769 1.00 85.25 207 SER A C 1
ATOM 1626 O O . SER A 1 207 ? -15.597 18.066 12.846 1.00 85.25 207 SER A O 1
ATOM 1628 N N . PHE A 1 208 ? -16.689 16.244 13.602 1.00 83.81 208 PHE A N 1
ATOM 1629 C CA . PHE A 1 208 ? -17.058 15.708 12.306 1.00 83.81 208 PHE A CA 1
ATOM 1630 C C . PHE A 1 208 ? -18.499 15.217 12.375 1.00 83.81 208 PHE A C 1
ATOM 1632 O O . PHE A 1 208 ? -18.882 14.542 13.335 1.00 83.81 208 PHE A O 1
ATOM 1639 N N . LYS A 1 209 ? -19.308 15.562 11.378 1.00 86.31 209 LYS A N 1
ATOM 1640 C CA . LYS A 1 209 ? -20.657 15.025 11.213 1.00 86.31 209 LYS A CA 1
ATOM 1641 C C . LYS A 1 209 ? -20.617 13.894 10.193 1.00 86.31 209 LYS A C 1
ATOM 1643 O O . LYS A 1 209 ? -20.070 14.099 9.117 1.00 86.31 209 LYS A O 1
ATOM 1648 N N . PRO A 1 210 ? -21.280 12.752 10.443 1.00 84.56 210 PRO A N 1
ATOM 1649 C CA . PRO A 1 210 ? -21.359 11.667 9.462 1.00 84.56 210 PRO A CA 1
ATOM 1650 C C . PRO A 1 210 ? -21.842 12.108 8.071 1.00 84.56 210 PRO A C 1
ATOM 1652 O O . PRO A 1 210 ? -21.366 11.594 7.069 1.00 84.56 210 PRO A O 1
ATOM 1655 N N . THR A 1 211 ? -22.708 13.125 7.991 1.00 85.19 211 THR A N 1
ATOM 1656 C CA . THR A 1 211 ? -23.174 13.715 6.721 1.00 85.19 211 THR A CA 1
ATOM 1657 C C . THR A 1 211 ? -22.053 14.312 5.860 1.00 85.19 211 THR A C 1
ATOM 1659 O O . THR A 1 211 ? -22.246 14.526 4.671 1.00 85.19 211 THR A O 1
ATOM 1662 N N . GLU A 1 212 ? -20.887 14.610 6.439 1.00 83.12 212 GLU A N 1
ATOM 1663 C CA . GLU A 1 212 ? -19.707 15.093 5.710 1.00 83.12 212 GLU A CA 1
ATOM 1664 C C . GLU A 1 212 ? -19.015 13.981 4.900 1.00 83.12 212 GLU A C 1
ATOM 1666 O O . GLU A 1 212 ? -18.162 14.286 4.071 1.00 83.12 212 GLU A O 1
ATOM 1671 N N . LEU A 1 213 ? -19.394 12.708 5.087 1.00 82.00 213 LEU A N 1
ATOM 1672 C CA . LEU A 1 213 ? -18.942 11.590 4.247 1.00 82.00 213 LEU A CA 1
ATOM 1673 C C . LEU A 1 213 ? -19.613 11.560 2.865 1.00 82.00 213 LEU A C 1
ATOM 1675 O O . LEU A 1 213 ? -19.193 10.784 2.012 1.00 82.00 213 LEU A O 1
ATOM 1679 N N . GLY A 1 214 ? -20.646 12.380 2.637 1.00 68.69 214 GLY A N 1
ATOM 1680 C CA . GLY A 1 214 ? -21.356 12.434 1.356 1.00 68.69 214 GLY A CA 1
ATOM 1681 C C . GLY A 1 214 ? -22.205 11.196 1.042 1.00 68.69 214 GLY A C 1
ATOM 1682 O O . GLY A 1 214 ? -22.550 10.999 -0.123 1.00 68.69 214 GLY A O 1
ATOM 1683 N N . GLN A 1 215 ? -22.519 10.381 2.058 1.00 61.75 215 GLN A N 1
ATOM 1684 C CA . GLN A 1 215 ? -23.449 9.248 1.969 1.00 61.75 215 GLN A CA 1
ATOM 1685 C C . GLN A 1 215 ? -24.900 9.656 2.228 1.00 61.75 215 GLN A C 1
ATOM 1687 O O . GLN A 1 215 ? -25.123 10.538 3.092 1.00 61.75 215 GLN A O 1
#

Secondary structure (DSSP, 8-state):
-HHHHHTT--EEEE--HHHHHHH-HHHHH-HHHHHHHHHHHHHHHHTTT-EEEE-S--HHHHHHHTT-TTEEEEE-S-SS--GGGHHHHHHHHHHHHHTT-EEE---B-TT-HHHHHHHHHTSS---B-PPTT---HHHHHHSB-TTSPBP--SS--EE-HHHHHHHHHT--PPEEEEEEEE-TTSS-EEEEEEEE-S-SSS-------GGGG--

Radius of gyration: 18.85 Å; Cα contacts (8 Å, |Δi|>4): 340; chains: 1; bounding box: 49×51×46 Å

Nearest PDB structures (foldseek):
  6muu-assembly1_C  TM=4.679E-01  e=3.731E+00  Thermococcus onnurineus
  8d89-assembly1_A  TM=3.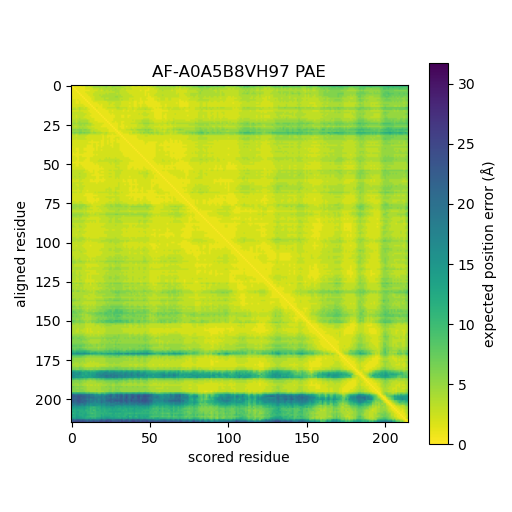2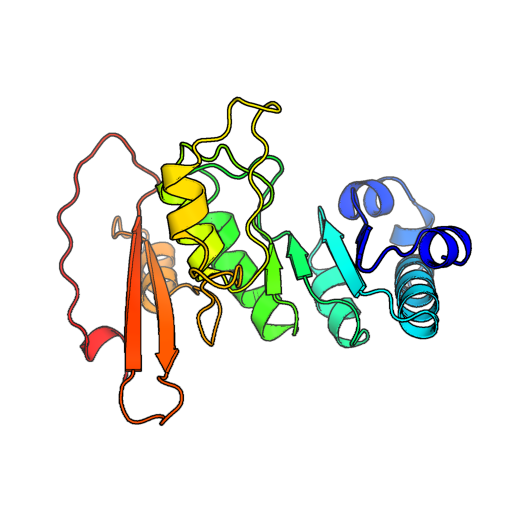28E-01  e=1.015E+00  metagenome

Solvent-accessible surface area (backbone atoms only — not comparable to full-atom values): 12088 Å² total; per-residue (Å²): 97,69,67,47,50,77,68,66,47,56,63,46,73,48,66,53,45,42,56,55,46,76,72,30,67,59,43,73,75,31,86,61,50,50,49,51,56,52,52,51,51,49,53,52,27,45,81,65,67,23,34,31,30,40,24,57,58,49,73,66,53,48,63,58,37,65,78,33,92,39,41,51,31,35,36,28,40,59,91,62,40,50,79,97,35,49,65,54,26,31,63,38,23,44,57,29,48,80,37,69,20,31,24,23,46,56,35,28,52,44,79,44,56,70,61,52,53,56,27,31,40,24,42,32,64,75,51,66,64,48,60,92,93,65,61,38,61,73,53,53,54,70,46,28,47,98,88,68,49,65,52,62,35,78,42,45,34,26,60,42,71,65,37,56,54,34,55,75,71,68,50,90,67,61,44,40,31,38,34,41,33,66,42,97,83,64,86,46,76,49,79,46,79,48,77,47,65,94,61,88,86,61,93,75,91,81,87,84,59,79,69,77,74,74,114